Protein 2QZG (pdb70)

Solvent-accessible surface area: 18001 Å² total

InterPro domains:
  IPR005354 Uncharacterised protein family UPF0147 [MF_00342] (9-90)
  IPR005354 Uncharacterised protein family UPF0147 [NF003319] (5-90)
  IPR005354 Uncharacterised protein family UPF0147 [PF03685] (11-89)
  IPR023130 Ta0600-like superfamily [G3DSA:1.20.1440.50] (8-91)

Sequence (344 aa):
AKKLSPADKLKNISSLEEIVEDTTVPRNIRAAADNAKNALHNEEQELIVRSATAIQYLDDISEDPNPIHHTRTQIWGIVSELETIKNFSAKKLSPADKLKNNISSLEEIVEDTTVPRNIRAAADNAKNALHNEEQELIVRSATAIQYLDDISEDPNPIHTRTQIWGIVSELETIKNFSAKKLSPADKLKNISSLEEIVEDTTVPRNIRAAADNAKNALHNEEQELIVRSATAIQYLDDISEDPNPIHTRTQIWGIVSELETIKKLSPADKLKNISSLEEIVEDTTVPRNIRAAADNAKNALHNEEQELIVRSATAIQYLDDISEDPNPIHTRTQIWGIVSELETIK

Radius of gyration: 20.81 Å; Cα contacts (8 Å, |Δi|>4): 393; chains: 4; bounding box: 49×51×59 Å

Organism: Methanococcus maripaludis (strain DSM 14266 / JCM 13030 / NBRC 101832 / S2 / LL) (NCBI:txid267377)

Foldseek 3Di:
DDDQDPVNLLVVLLVLVVLLPPVVDDPVVNVLSVVLSVLCVPPVDDRLRSLVRSLVSLVVCLPPPDDPVVNVVSVVSNVSSVPDDD/DDPDDQDLVNLLVVLLCLVVLLPPPVFDNQLSVLSVVLNVLCPDPVDDNLVSLVVSLVSLVVCLPPPGDPVVNVSSVVSNVSSVPNDD/DDDDDDDLVVLLVVLLCLVCLLPDPVDPNLQSVLSVQLNVLCVPPVDDLLRSLVSSLVSNVVCLPPPGDPVVNVVSVVSNVSSVPND/DCDPVNLLVVLLVLVVLLPDPVDDPLLSVLSVQLSVLLPPPVDDLLVSLVRSLVSLVVCCPDPGDDVVNVVSVVSNVSSVVRD

Nearest PDB structures (foldseek):
  2qzg-assembly1_A  TM=1.012E+00  e=7.453E-11  Methanococcus maripaludis S2
  2qsb-assembly1_A  TM=9.195E-01  e=1.646E-03  Thermoplasma acidophilum DSM 1728
  5ckw-assembly1_A  TM=6.476E-01  e=6.742E+00  Legionella pneumophila str. Lens
  2qzg-assembly1_A  TM=9.807E-01  e=7.639E-09  Methanococcus maripaludis S2
  2qsb-assembly1_A  TM=9.309E-01  e=1.438E-03  Thermoplasma acidophilum DSM 1728

CATH classification: 1.20.1440.50

Secondary structure (DSSP, 8-state):
-PPPPHHHHHHHHH--HHHHT-TTS-HHHHHHHHHHHHHTT-TTS-HHHHHHHHHHHHHHHTT----HHHHHHHHHHHHHHHT---/---PPPPHHHHHHHHH--HHHHT-TTS-HHHHHHHHHHHHHTT-TTS-HHHHHHHHHHHHHHHHT----HHHHHHHHHHHHHHTT---/-PPP---HHHHHHHHH--HHHHT-TTS-HHHHHHHHHHHHHTT-TTS-HHHHHHHHHHHHHHHTT----HHHHHHHHHHHHHHHT--/---HHHHHHHHH--HHHHT-TTS-HHHHHHHHHHHHHTT-TTS-HHHHHHHHHHHHHHHTT----HHHHHHHHHHHHHHTT--

Structure (mmCIF, N/CA/C/O backbone):
data_2QZG
#
_entry.id   2QZG
#
_cell.length_a   45.753
_cell.length_b   83.617
_cell.length_c   54.583
_cell.angle_alpha   90.00
_cell.angle_beta   111.48
_cell.angle_gamma   90.00
#
_symmetry.space_group_name_H-M   'P 1 21 1'
#
loop_
_entity.id
_entity.type
_entity.pdbx_description
1 polymer 'Conserved uncharacterized archaeal protein'
2 water water
#
loop_
_atom_site.group_PDB
_atom_site.id
_atom_site.type_symbol
_atom_site.label_atom_id
_atom_site.label_alt_id
_atom_site.label_comp_id
_atom_site.label_asym_id
_atom_site.label_entity_id
_atom_site.label_seq_id
_atom_site.pdbx_PDB_ins_code
_atom_site.Cartn_x
_atom_site.Cartn_y
_atom_site.Cartn_z
_atom_site.occupancy
_atom_site.B_iso_or_equiv
_atom_site.auth_seq_id
_atom_site.auth_comp_id
_atom_site.auth_asym_id
_atom_site.auth_atom_id
_atom_site.pdbx_PDB_model_num
ATOM 1 N N . ALA A 1 7 ? 6.172 16.628 -14.590 1.00 62.68 4 ALA A N 1
ATOM 2 C CA . ALA A 1 7 ? 7.534 17.188 -14.899 1.00 62.53 4 ALA A CA 1
ATOM 3 C C . ALA A 1 7 ? 7.628 18.712 -14.668 1.00 62.12 4 ALA A C 1
ATOM 4 O O . ALA A 1 7 ? 8.367 19.425 -15.368 1.00 62.19 4 ALA A O 1
ATOM 6 N N . LYS A 1 8 ? 6.889 19.201 -13.677 1.00 61.33 5 LYS A N 1
ATOM 7 C CA . LYS A 1 8 ? 6.794 20.644 -13.422 1.00 60.59 5 LYS A CA 1
ATOM 8 C C . LYS A 1 8 ? 8.140 21.287 -13.049 1.00 59.68 5 LYS A C 1
ATOM 9 O O . LYS A 1 8 ? 8.931 20.710 -12.305 1.00 60.34 5 LYS A O 1
ATOM 11 N N . LYS A 1 9 ? 8.415 22.467 -13.588 1.00 57.83 6 LYS A N 1
ATOM 12 C CA . LYS A 1 9 ? 9.523 23.260 -13.088 1.00 55.81 6 LYS A CA 1
ATOM 13 C C . LYS A 1 9 ? 8.902 24.247 -12.107 1.00 54.18 6 LYS A C 1
ATOM 14 O O . LYS A 1 9 ? 7.681 24.442 -12.130 1.00 54.38 6 LYS A O 1
ATOM 16 N N . LEU A 1 10 ? 9.699 24.838 -11.215 1.00 51.38 7 LEU 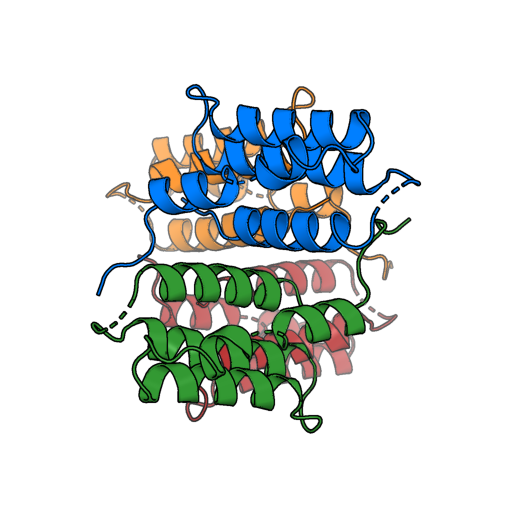A N 1
ATOM 17 C CA . LEU A 1 10 ? 9.142 25.852 -10.309 1.00 48.64 7 LEU A CA 1
ATOM 18 C C . LEU A 1 10 ? 8.843 27.137 -11.086 1.00 45.80 7 LEU A C 1
ATOM 19 O O . LEU A 1 10 ? 9.716 27.652 -11.762 1.00 45.62 7 LEU A O 1
ATOM 24 N N . SER A 1 11 ? 7.611 27.625 -10.998 1.00 43.39 8 SER A N 1
ATOM 25 C CA . SER A 1 11 ? 7.190 28.860 -11.705 1.00 41.24 8 SER A CA 1
ATOM 26 C C . SER A 1 11 ? 7.731 30.113 -11.015 1.00 40.10 8 SER A C 1
ATOM 27 O O . SER A 1 11 ? 8.001 30.076 -9.806 1.00 39.08 8 SER A O 1
ATOM 30 N N . PRO A 1 12 ? 7.853 31.235 -11.762 1.00 38.79 9 PRO A N 1
ATOM 31 C CA . PRO A 1 12 ? 8.285 32.483 -11.133 1.00 38.07 9 PRO A CA 1
ATOM 32 C C . PRO A 1 12 ? 7.441 32.847 -9.898 1.00 37.32 9 PRO A C 1
ATOM 33 O O . PRO A 1 12 ? 8.012 33.229 -8.862 1.00 36.80 9 PRO A O 1
ATOM 37 N N . ALA A 1 13 ? 6.122 32.659 -9.990 1.00 35.93 10 ALA A N 1
ATOM 38 C CA . ALA A 1 13 ? 5.212 32.908 -8.871 1.00 35.18 10 ALA A CA 1
ATOM 39 C C . ALA A 1 13 ? 5.518 32.050 -7.639 1.00 34.53 10 ALA A C 1
ATOM 40 O O . ALA A 1 13 ? 5.447 32.537 -6.509 1.00 34.75 10 ALA A O 1
ATOM 42 N N . ASP A 1 14 ? 5.798 30.765 -7.862 1.00 33.65 11 ASP A N 1
ATOM 43 C CA . ASP A 1 14 ? 6.137 29.861 -6.782 1.00 33.42 11 ASP A CA 1
ATOM 44 C C . ASP A 1 14 ? 7.461 30.238 -6.142 1.00 32.61 11 ASP A C 1
ATOM 45 O O . ASP A 1 14 ? 7.582 30.191 -4.934 1.00 31.05 11 ASP A O 1
ATOM 50 N N . LYS A 1 15 ? 8.434 30.631 -6.955 1.00 32.74 12 LYS A N 1
ATOM 51 C CA . LYS A 1 15 ? 9.761 31.059 -6.442 1.00 34.43 12 LYS A CA 1
ATOM 52 C C . LYS A 1 15 ? 9.623 32.276 -5.550 1.00 34.52 12 LYS A C 1
ATOM 53 O O . LYS A 1 15 ? 10.155 32.313 -4.459 1.00 34.39 12 LYS A O 1
ATOM 59 N N . LEU A 1 16 ? 8.848 33.256 -6.001 1.00 35.43 13 LEU A N 1
ATOM 60 C CA . LEU A 1 16 ? 8.610 34.475 -5.243 1.00 37.24 13 LEU A CA 1
ATOM 61 C C . LEU A 1 16 ? 7.863 34.202 -3.926 1.00 36.97 13 LEU A C 1
ATOM 62 O O . LEU A 1 16 ? 8.146 34.812 -2.894 1.00 36.87 13 LEU A O 1
ATOM 67 N N . LYS A 1 17 ? 6.909 33.284 -3.974 1.00 36.36 14 LYS A N 1
ATOM 68 C CA . LYS A 1 17 ? 6.146 32.871 -2.785 1.00 36.77 14 LYS A CA 1
ATOM 69 C C . LYS A 1 17 ? 7.048 32.163 -1.759 1.00 36.20 14 LYS A C 1
ATOM 70 O O . LYS A 1 17 ? 6.949 32.400 -0.559 1.00 36.06 14 LYS A O 1
ATOM 76 N N . ASN A 1 18 ? 7.952 31.328 -2.255 1.00 36.20 15 ASN A N 1
ATOM 77 C CA . ASN A 1 18 ? 8.882 30.613 -1.406 1.00 36.37 15 ASN A CA 1
ATOM 78 C C . ASN A 1 18 ? 9.885 31.570 -0.757 1.00 36.31 15 ASN A C 1
ATOM 79 O O . ASN A 1 18 ? 10.107 31.530 0.459 1.00 35.37 15 ASN A O 1
ATOM 84 N N . ILE A 1 19 ? 10.466 32.462 -1.557 1.00 36.31 16 ILE A N 1
ATOM 85 C CA . ILE A 1 19 ? 11.371 33.481 -1.017 1.00 36.12 16 ILE A CA 1
ATOM 86 C C . ILE A 1 19 ? 10.679 34.418 0.011 1.00 36.53 16 ILE A C 1
ATOM 87 O O . ILE A 1 19 ? 11.254 34.727 1.061 1.00 35.98 16 ILE A O 1
ATOM 92 N N . SER A 1 20 ? 9.476 34.884 -0.305 1.00 36.17 17 SER A N 1
ATOM 93 C CA . SER A 1 20 ? 8.698 35.712 0.622 1.00 38.87 17 SER A CA 1
ATOM 94 C C . SER A 1 20 ? 8.427 35.031 1.976 1.00 39.32 17 SER A C 1
ATOM 95 O O . SER A 1 20 ? 8.513 35.679 3.004 1.00 39.90 17 SER A O 1
ATOM 98 N N . SER A 1 21 ? 8.091 33.745 1.955 1.00 40.15 18 SER A N 1
ATOM 99 C CA . SER A 1 21 ? 7.926 32.966 3.169 1.00 41.72 18 SER A CA 1
ATOM 100 C C . SER A 1 21 ? 9.234 32.845 3.947 1.00 42.64 18 SER A C 1
ATOM 101 O O . SER A 1 21 ? 9.221 32.870 5.167 1.00 41.19 18 SER A O 1
ATOM 112 N N . LEU A 1 23 ? 11.576 35.041 3.924 1.00 42.82 20 LEU A N 1
ATOM 113 C CA . LEU A 1 23 ? 11.715 36.404 4.462 1.00 41.96 20 LEU A CA 1
ATOM 114 C C . LEU A 1 23 ? 10.813 36.667 5.676 1.00 42.10 20 LEU A C 1
ATOM 115 O O . LEU A 1 23 ? 11.258 37.252 6.644 1.00 40.95 20 LEU A O 1
ATOM 120 N N . GLU A 1 24 ? 9.548 36.244 5.600 1.00 42.11 21 GLU A N 1
ATOM 121 C CA . GLU A 1 24 ? 8.619 36.422 6.700 1.00 44.00 21 GLU A CA 1
ATOM 122 C C . GLU A 1 24 ? 9.081 35.625 7.933 1.00 43.76 21 GLU A C 1
ATOM 123 O O . GLU A 1 24 ? 8.849 36.050 9.062 1.00 43.57 21 GLU A O 1
ATOM 129 N N . GLU A 1 25 ? 9.758 34.497 7.706 1.00 43.62 22 GLU A N 1
ATOM 130 C CA . GLU A 1 25 ? 10.338 33.687 8.791 1.00 44.48 22 GLU A CA 1
ATOM 131 C C . GLU A 1 25 ? 11.349 34.489 9.629 1.00 43.79 22 GLU A C 1
ATOM 132 O O . GLU A 1 25 ? 11.434 34.321 10.843 1.00 43.82 22 GLU A O 1
ATOM 138 N N . ILE A 1 26 ? 12.097 35.367 8.978 1.00 42.60 23 ILE A N 1
ATOM 139 C CA . ILE A 1 26 ? 13.014 36.289 9.664 1.00 42.12 23 ILE A CA 1
ATOM 140 C C . ILE A 1 26 ? 12.234 37.431 10.343 1.00 43.61 23 ILE A C 1
ATOM 141 O O . ILE A 1 26 ? 12.492 37.774 11.506 1.00 43.56 23 ILE A O 1
ATOM 146 N N . VAL A 1 27 ? 11.280 38.005 9.612 1.00 44.31 24 VAL A N 1
ATOM 147 C CA . VAL A 1 27 ? 10.462 39.108 10.118 1.00 45.56 24 VAL A CA 1
ATOM 148 C C . VAL A 1 27 ? 9.707 38.705 11.392 1.00 45.56 24 VAL A C 1
ATOM 149 O O . VAL A 1 27 ? 9.431 39.554 12.239 1.00 46.14 24 VAL A O 1
ATOM 153 N N . GLU A 1 28 ? 9.387 37.415 11.518 1.00 45.96 25 GLU A N 1
ATOM 154 C CA . GLU A 1 28 ? 8.581 36.896 12.620 1.00 46.67 25 GLU A CA 1
ATOM 155 C C . GLU A 1 28 ? 9.389 36.262 13.744 1.00 46.39 25 GLU A C 1
ATOM 156 O O . GLU A 1 28 ? 8.838 35.893 14.803 1.00 46.09 25 GLU A O 1
ATOM 162 N N . ASP A 1 29 ? 10.687 36.124 13.499 1.00 46.17 26 ASP A N 1
ATOM 163 C CA . ASP A 1 29 ? 11.647 35.607 14.463 1.00 45.42 26 ASP A CA 1
ATOM 164 C C . ASP A 1 29 ? 11.949 36.763 15.405 1.00 45.20 26 ASP A C 1
ATOM 165 O O . ASP A 1 29 ? 12.898 37.508 15.222 1.00 44.05 26 ASP A O 1
ATOM 170 N N . THR A 1 30 ? 11.112 36.911 16.423 1.00 44.54 27 THR A N 1
ATOM 171 C CA . THR A 1 30 ? 11.213 38.047 17.330 1.00 45.03 27 THR A CA 1
ATOM 172 C C . THR A 1 30 ? 12.551 38.118 18.108 1.00 45.04 27 THR A C 1
ATOM 173 O O . THR A 1 30 ? 12.853 39.134 18.738 1.00 45.32 27 THR A O 1
ATOM 177 N N . THR A 1 31 ? 13.339 37.042 18.046 1.00 44.90 28 THR A N 1
ATOM 178 C CA . THR A 1 31 ? 14.707 37.014 18.582 1.00 44.76 28 THR A CA 1
ATOM 179 C C . THR A 1 31 ? 15.672 37.914 17.808 1.00 44.51 28 THR A C 1
ATOM 180 O O . THR A 1 31 ? 16.735 38.284 18.301 1.00 44.83 28 THR A O 1
ATOM 184 N N . VAL A 1 32 ? 15.295 38.251 16.582 1.00 44.14 29 VAL A N 1
ATOM 185 C CA . VAL A 1 32 ? 16.157 38.988 15.660 1.00 43.42 29 VAL A CA 1
ATOM 186 C C . VAL A 1 32 ? 16.038 40.502 15.899 1.00 43.64 29 VAL A C 1
ATOM 187 O O . VAL A 1 32 ? 14.940 40.999 16.080 1.00 44.20 29 VAL A O 1
ATOM 191 N N . PRO A 1 33 ? 17.164 41.244 15.862 1.00 44.12 30 PRO A N 1
ATOM 192 C CA . PRO A 1 33 ? 17.110 42.699 16.071 1.00 44.28 30 PRO A CA 1
ATOM 193 C C . PRO A 1 33 ? 16.112 43.369 15.121 1.00 44.31 30 PRO A C 1
ATOM 194 O O . PRO A 1 33 ? 15.997 42.982 13.956 1.00 43.99 30 PRO A O 1
ATOM 198 N N . ARG A 1 34 ? 15.412 44.362 15.643 1.00 43.82 31 ARG A N 1
ATOM 199 C CA . ARG A 1 34 ? 14.425 45.144 14.927 1.00 44.33 31 ARG A CA 1
ATOM 200 C C . ARG A 1 34 ? 14.860 45.547 13.512 1.00 43.71 31 ARG A C 1
ATOM 201 O O . ARG A 1 34 ? 14.126 45.327 12.539 1.00 43.37 31 ARG A O 1
ATOM 209 N N . ASN A 1 35 ? 16.058 46.112 13.389 1.00 42.96 32 ASN A N 1
ATOM 210 C CA . ASN A 1 35 ? 16.526 46.654 12.105 1.00 42.25 32 ASN A CA 1
ATOM 211 C C . ASN A 1 35 ? 16.725 45.585 11.016 1.00 42.00 32 ASN A C 1
ATOM 212 O O . ASN A 1 35 ? 16.497 45.825 9.821 1.00 42.09 32 ASN A O 1
ATOM 217 N N . ILE A 1 36 ? 17.143 44.397 11.432 1.00 41.86 33 ILE A N 1
ATOM 218 C CA . ILE A 1 36 ? 17.315 43.277 10.515 1.00 41.68 33 ILE A CA 1
ATOM 219 C C . ILE A 1 36 ? 15.946 42.757 10.056 1.00 41.79 33 ILE A C 1
ATOM 220 O O . ILE A 1 36 ? 15.762 42.465 8.872 1.00 41.68 33 ILE A O 1
ATOM 225 N N . ARG A 1 37 ? 15.003 42.656 10.997 1.00 41.55 34 ARG A N 1
ATOM 226 C CA . ARG A 1 37 ? 13.605 42.312 10.701 1.00 41.64 34 ARG A CA 1
ATOM 227 C C . ARG A 1 37 ? 12.972 43.321 9.718 1.00 40.85 34 ARG A C 1
ATOM 228 O O . ARG A 1 37 ? 12.312 42.927 8.754 1.00 39.38 34 ARG A O 1
ATOM 236 N N . ALA A 1 38 ? 13.221 44.613 9.956 1.00 40.19 35 ALA A N 1
ATOM 237 C CA . ALA A 1 38 ? 12.854 45.692 9.047 1.00 40.06 35 ALA A CA 1
ATOM 238 C C . ALA A 1 38 ? 13.446 45.521 7.625 1.00 40.81 35 ALA A C 1
ATOM 239 O O . ALA A 1 38 ? 12.743 45.723 6.639 1.00 41.01 35 ALA A O 1
ATOM 241 N N . ALA A 1 39 ? 14.719 45.144 7.540 1.00 40.38 36 ALA A N 1
ATOM 242 C CA . ALA A 1 39 ? 15.395 44.917 6.262 1.00 42.17 36 ALA A CA 1
ATOM 243 C C . ALA A 1 39 ? 14.778 43.763 5.485 1.00 41.99 36 ALA A C 1
ATOM 244 O O . ALA A 1 39 ? 14.600 43.848 4.262 1.00 42.16 36 ALA A O 1
ATOM 246 N N . ALA A 1 40 ? 14.441 42.693 6.199 1.00 42.56 37 ALA A N 1
ATOM 247 C CA . ALA A 1 40 ? 13.792 41.546 5.573 1.00 43.22 37 ALA A CA 1
ATOM 248 C C . ALA A 1 40 ? 12.370 41.906 5.084 1.00 42.97 37 ALA A C 1
ATOM 249 O O . ALA A 1 40 ? 11.947 41.444 4.031 1.00 43.34 37 ALA A O 1
ATOM 251 N N . ASP A 1 41 ? 11.664 42.753 5.822 1.00 42.19 38 ASP A N 1
ATOM 252 C CA . ASP A 1 41 ? 10.330 43.156 5.387 1.00 42.49 38 ASP A CA 1
ATOM 253 C C . ASP A 1 41 ? 10.397 44.095 4.183 1.00 41.27 38 ASP A C 1
ATOM 254 O O . ASP A 1 41 ? 9.523 44.064 3.331 1.00 40.66 38 ASP A O 1
ATOM 259 N N . ASN A 1 42 ? 11.432 44.920 4.116 1.00 40.68 39 ASN A N 1
ATOM 260 C CA . ASN A 1 42 ? 11.625 45.780 2.964 1.00 41.15 39 ASN A CA 1
ATOM 261 C C . ASN A 1 42 ? 11.919 44.945 1.722 1.00 41.01 39 ASN A C 1
ATOM 262 O O . ASN A 1 42 ? 11.393 45.212 0.641 1.00 41.00 39 ASN A O 1
ATOM 267 N N . ALA A 1 43 ? 12.787 43.951 1.889 1.00 40.82 40 ALA A N 1
ATOM 268 C CA . ALA A 1 43 ? 13.122 43.014 0.819 1.00 41.00 40 ALA A CA 1
ATOM 269 C C . ALA A 1 43 ? 11.851 42.299 0.365 1.00 41.73 40 ALA A C 1
ATOM 270 O O . ALA A 1 43 ? 11.596 42.185 -0.827 1.00 43.03 40 ALA A O 1
ATOM 272 N N . LYS A 1 44 ? 11.067 41.819 1.321 1.00 41.50 41 LYS A N 1
ATOM 273 C CA . LYS A 1 44 ? 9.781 41.173 1.054 1.00 42.53 41 LYS A CA 1
ATOM 274 C C . LYS A 1 44 ? 8.826 42.062 0.259 1.00 41.76 41 LYS A C 1
ATOM 275 O O . LYS A 1 44 ? 8.290 41.630 -0.769 1.00 42.33 41 LYS A O 1
ATOM 281 N N . ASN A 1 45 ? 8.637 43.299 0.716 1.00 41.33 42 ASN A N 1
ATOM 282 C CA . ASN A 1 45 ? 7.817 44.278 0.002 1.00 40.83 42 ASN A CA 1
ATOM 283 C C . ASN A 1 45 ? 8.368 44.645 -1.394 1.00 40.50 42 ASN A C 1
ATOM 284 O O . ASN A 1 45 ? 7.587 44.911 -2.324 1.00 40.25 42 ASN A O 1
ATOM 289 N N . ALA A 1 46 ? 9.693 44.648 -1.545 1.00 39.82 43 ALA A N 1
ATOM 290 C CA . ALA A 1 46 ? 10.301 44.871 -2.850 1.00 39.98 43 ALA A CA 1
ATOM 291 C C . ALA A 1 46 ? 9.857 43.828 -3.869 1.00 40.25 43 ALA A C 1
ATOM 292 O O . ALA A 1 46 ? 9.600 44.179 -5.024 1.00 40.66 43 ALA A O 1
ATOM 294 N N . LEU A 1 47 ? 9.753 42.567 -3.437 1.00 40.53 44 LEU A N 1
ATOM 295 C CA . LEU A 1 47 ? 9.344 41.439 -4.290 1.00 41.59 44 LEU A CA 1
ATOM 296 C C . LEU A 1 47 ? 7.882 41.498 -4.723 1.00 42.31 44 LEU A C 1
ATOM 297 O O . LEU A 1 47 ? 7.476 40.761 -5.610 1.00 42.66 44 LEU A O 1
ATOM 302 N N . HIS A 1 48 ? 7.109 42.373 -4.084 1.00 42.57 45 HIS A N 1
ATOM 303 C CA . HIS A 1 48 ? 5.711 42.595 -4.431 1.00 42.98 45 HIS A CA 1
ATOM 304 C C . HIS A 1 48 ? 5.468 43.987 -5.017 1.00 42.52 45 HIS A C 1
ATOM 305 O O . HIS A 1 48 ? 4.335 44.447 -5.059 1.00 42.94 45 HIS A O 1
ATOM 312 N N . ASN A 1 49 ? 6.530 44.642 -5.495 1.00 41.70 46 ASN A N 1
ATOM 313 C CA . ASN A 1 49 ? 6.363 45.855 -6.268 1.00 41.65 46 ASN A CA 1
ATOM 314 C C . ASN A 1 49 ? 5.850 45.543 -7.671 1.00 41.81 46 ASN A C 1
ATOM 315 O O . ASN A 1 49 ? 6.605 45.148 -8.552 1.00 41.56 46 ASN A O 1
ATOM 320 N N . GLU A 1 50 ? 4.553 45.764 -7.862 1.00 42.11 47 GLU A N 1
ATOM 321 C CA . GLU A 1 50 ? 3.854 45.415 -9.080 1.00 42.12 47 GLU A CA 1
ATOM 322 C C . GLU A 1 50 ? 4.209 46.310 -10.260 1.00 41.74 47 GLU A C 1
ATOM 323 O O . GLU A 1 50 ? 3.900 45.976 -11.409 1.00 40.93 47 GLU A O 1
ATOM 329 N N . GLU A 1 51 ? 4.887 47.428 -9.983 1.00 41.54 48 GLU A N 1
ATOM 330 C CA . GLU A 1 51 ? 5.332 48.347 -11.044 1.00 41.63 48 GLU A CA 1
ATOM 331 C C . GLU A 1 51 ? 6.663 47.913 -11.679 1.00 41.18 48 GLU A C 1
ATOM 332 O O . GLU A 1 51 ? 7.162 48.568 -12.596 1.00 40.75 48 GLU A O 1
ATOM 338 N N . GLN A 1 52 ? 7.224 46.813 -11.178 1.00 40.21 49 GLN A N 1
ATOM 339 C CA . GLN A 1 52 ? 8.486 46.273 -11.681 1.00 40.07 49 GLN A CA 1
ATOM 340 C C . GLN A 1 52 ? 8.343 44.800 -12.072 1.00 39.26 49 GLN A C 1
ATOM 341 O O . GLN A 1 52 ? 7.563 44.038 -11.479 1.00 38.21 49 GLN A O 1
ATOM 347 N N . GLU A 1 53 ? 9.121 44.405 -13.066 1.00 39.07 50 GLU A N 1
ATOM 348 C CA . GLU A 1 53 ? 9.194 43.020 -13.477 1.00 39.23 50 GLU A CA 1
ATOM 349 C C . GLU A 1 53 ? 10.073 42.264 -12.491 1.00 38.99 50 GLU A C 1
ATOM 350 O O . GLU A 1 53 ? 10.821 42.886 -11.712 1.00 38.70 50 GLU A O 1
ATOM 356 N N . LEU A 1 54 ? 9.968 40.940 -12.489 1.00 38.35 51 LEU A N 1
ATOM 357 C CA . LEU A 1 54 ? 10.597 40.130 -11.448 1.00 38.59 51 LEU A CA 1
ATOM 358 C C . LEU A 1 54 ? 12.085 40.349 -11.250 1.00 37.84 51 LEU A C 1
ATOM 359 O O . LEU A 1 54 ? 12.543 40.366 -10.104 1.00 37.86 51 LEU A O 1
ATOM 364 N N . ILE A 1 55 ? 12.857 40.493 -12.328 1.00 36.66 52 ILE A N 1
ATOM 365 C CA . ILE A 1 55 ? 14.310 40.583 -12.125 1.00 36.47 52 ILE A CA 1
ATOM 366 C C . ILE A 1 55 ? 14.730 41.915 -11.492 1.00 34.92 52 ILE A C 1
ATOM 367 O O . ILE A 1 55 ? 15.744 41.960 -10.805 1.00 34.91 52 ILE A O 1
ATOM 372 N N . VAL A 1 56 ? 13.930 42.965 -11.705 1.00 33.65 53 VAL A N 1
ATOM 373 C CA . VAL A 1 56 ? 14.174 44.287 -11.113 1.00 33.04 53 VAL A CA 1
ATOM 374 C C . VAL A 1 56 ? 13.738 44.244 -9.634 1.00 32.39 53 VAL A C 1
ATOM 375 O O . VAL A 1 56 ? 14.425 44.796 -8.768 1.00 32.23 53 VAL A O 1
ATOM 379 N N . ARG A 1 57 ? 12.605 43.615 -9.338 1.00 31.50 54 ARG A N 1
ATOM 380 C CA . ARG A 1 57 ? 12.216 43.375 -7.931 1.00 32.45 54 ARG A CA 1
ATOM 381 C C . ARG A 1 57 ? 13.299 42.581 -7.193 1.00 32.67 54 ARG A C 1
ATOM 382 O O . ARG A 1 57 ? 13.631 42.872 -6.052 1.00 33.03 54 ARG A O 1
ATOM 390 N N . SER A 1 58 ? 13.831 41.559 -7.846 1.00 33.73 55 SER A N 1
ATOM 391 C CA . SER A 1 58 ? 1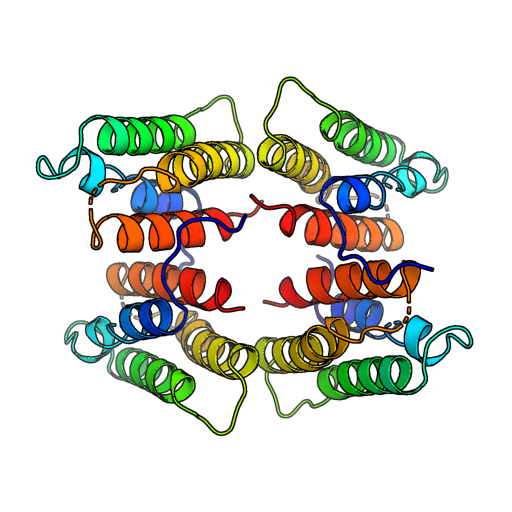4.781 40.663 -7.202 1.00 34.66 55 SER A CA 1
ATOM 392 C C . SER A 1 58 ? 16.052 41.415 -6.857 1.00 34.56 55 SER A C 1
ATOM 393 O O . SER A 1 58 ? 16.587 41.223 -5.781 1.00 34.90 55 SER A O 1
ATOM 396 N N . ALA A 1 59 ? 16.541 42.228 -7.793 1.00 34.42 56 ALA A N 1
ATOM 397 C CA . ALA A 1 59 ? 17.763 43.008 -7.605 1.00 35.33 56 ALA A CA 1
ATOM 398 C C . ALA A 1 59 ? 17.572 43.981 -6.447 1.00 35.64 56 ALA A C 1
ATOM 399 O O . ALA A 1 59 ? 18.483 44.173 -5.628 1.00 36.01 56 ALA A O 1
ATOM 401 N N . THR A 1 60 ? 16.380 44.583 -6.382 1.00 34.33 57 THR A N 1
ATOM 402 C CA . THR A 1 60 ? 16.054 45.551 -5.329 1.00 34.85 57 THR A CA 1
ATOM 403 C C . THR A 1 60 ? 16.103 44.860 -3.965 1.00 34.53 57 THR A C 1
ATOM 404 O O . THR A 1 60 ? 16.699 45.377 -3.015 1.00 33.94 57 THR A O 1
ATOM 408 N N . ALA A 1 61 ? 15.475 43.693 -3.888 1.00 33.52 58 ALA A N 1
ATOM 409 C CA . ALA A 1 61 ? 15.456 42.906 -2.656 1.00 33.90 58 ALA A CA 1
ATOM 410 C C . ALA A 1 61 ? 16.877 42.468 -2.276 1.00 33.96 58 ALA A C 1
ATOM 411 O O . ALA A 1 61 ? 17.248 42.551 -1.131 1.00 34.10 58 ALA A O 1
ATOM 413 N N . ILE A 1 62 ? 17.671 42.025 -3.247 1.00 34.10 59 ILE A N 1
ATOM 414 C CA . ILE A 1 62 ? 19.069 41.643 -2.984 1.00 34.31 59 ILE A CA 1
ATOM 415 C C . ILE A 1 62 ? 19.832 42.799 -2.329 1.00 34.89 59 ILE A C 1
ATOM 416 O O . ILE A 1 62 ? 20.588 42.601 -1.378 1.00 35.67 59 ILE A O 1
ATOM 421 N N . GLN A 1 63 ? 19.594 44.012 -2.800 1.00 34.92 60 GLN A N 1
ATOM 422 C CA . GLN A 1 63 ? 20.347 45.148 -2.312 1.00 35.42 60 GLN A CA 1
ATOM 423 C C . GLN A 1 63 ? 19.987 45.449 -0.852 1.00 34.99 60 GLN A C 1
ATOM 424 O O . GLN A 1 63 ? 20.870 45.686 -0.052 1.00 34.51 60 GLN A O 1
ATOM 430 N N . TYR A 1 64 ? 18.705 45.382 -0.503 1.00 35.70 61 TYR A N 1
ATOM 431 C CA . TYR A 1 64 ? 18.254 45.589 0.888 1.00 36.42 61 TYR A CA 1
ATOM 432 C C . TYR A 1 64 ? 18.915 44.535 1.770 1.00 36.02 61 TYR A C 1
ATOM 433 O O . TYR A 1 64 ? 19.370 44.843 2.849 1.00 35.16 61 TYR A O 1
ATOM 442 N N . LEU A 1 65 ? 18.954 43.283 1.296 1.00 35.81 62 LEU A N 1
ATOM 443 C CA . LEU A 1 65 ? 19.647 42.197 2.016 1.00 34.99 62 LEU A CA 1
ATOM 444 C C . LEU A 1 65 ? 21.178 42.331 2.131 1.00 35.17 62 LEU A C 1
ATOM 445 O O . LEU A 1 65 ? 21.725 42.076 3.196 1.00 35.86 62 LEU A O 1
ATOM 450 N N . ASP A 1 66 ? 21.872 42.719 1.062 1.00 35.05 63 ASP A N 1
ATOM 451 C CA . ASP A 1 66 ? 23.305 43.027 1.170 1.00 35.99 63 ASP A CA 1
ATOM 452 C C . ASP A 1 66 ? 23.653 44.164 2.173 1.00 35.64 63 ASP A C 1
ATOM 453 O O . ASP A 1 66 ? 24.660 44.079 2.883 1.00 34.67 63 ASP A O 1
ATOM 458 N N . ASP A 1 67 ? 22.814 45.205 2.203 1.00 35.30 64 ASP A N 1
ATOM 459 C CA . ASP A 1 67 ? 22.952 46.355 3.080 1.00 36.17 64 ASP A CA 1
ATOM 460 C C . ASP A 1 67 ? 22.941 45.962 4.536 1.00 36.15 64 ASP A C 1
ATOM 461 O O . ASP A 1 67 ? 23.696 46.491 5.326 1.00 35.90 64 ASP A O 1
ATOM 466 N N . ILE A 1 68 ? 22.050 45.052 4.895 1.00 36.82 65 ILE A N 1
ATOM 467 C CA . ILE A 1 68 ? 21.922 44.659 6.286 1.00 38.20 65 ILE A CA 1
ATOM 468 C C . ILE A 1 68 ? 22.979 43.618 6.678 1.00 38.42 65 ILE A C 1
ATOM 469 O O . ILE A 1 68 ? 23.250 43.402 7.847 1.00 38.41 65 ILE A O 1
ATOM 474 N N . SER A 1 69 ? 23.578 42.969 5.686 1.00 39.99 66 SER A N 1
ATOM 475 C CA . SER A 1 69 ? 24.539 41.891 5.939 1.00 40.31 66 SER A CA 1
ATOM 476 C C . SER A 1 69 ? 25.774 42.494 6.577 1.00 41.31 66 SER A C 1
ATOM 477 O O . SER A 1 69 ? 26.628 41.808 7.169 1.00 40.56 66 SER A O 1
ATOM 480 N N . GLU A 1 70 ? 25.817 43.820 6.494 1.00 42.27 67 GLU A N 1
ATOM 481 C CA . GLU A 1 70 ? 26.893 44.617 7.046 1.00 43.09 67 GLU A CA 1
ATOM 482 C C . GLU A 1 70 ? 26.718 44.920 8.541 1.00 43.53 67 GLU A C 1
ATOM 483 O O . GLU A 1 70 ? 27.659 45.381 9.191 1.00 43.55 67 GLU A O 1
ATOM 489 N N . ASP A 1 71 ? 25.520 44.640 9.067 1.00 43.84 68 ASP A N 1
ATOM 490 C CA . ASP A 1 71 ? 25.173 44.809 10.495 1.00 44.04 68 ASP A CA 1
ATOM 491 C C . ASP A 1 71 ? 25.964 43.894 11.458 1.00 43.95 68 ASP A C 1
ATOM 492 O O . ASP A 1 71 ? 26.020 42.672 11.244 1.00 44.12 68 ASP A O 1
ATOM 497 N N . PRO A 1 72 ? 26.562 44.484 12.523 1.00 43.92 69 PRO A N 1
ATOM 498 C CA . PRO A 1 72 ? 27.348 43.808 13.582 1.00 43.91 69 PRO A CA 1
ATOM 499 C C . PRO A 1 72 ? 26.635 42.800 14.513 1.00 43.90 69 PRO A C 1
ATOM 500 O O . PRO A 1 72 ? 27.310 41.948 15.103 1.00 43.63 69 PRO A O 1
ATOM 504 N N . ASN A 1 73 ? 25.314 42.892 14.666 1.00 43.68 70 ASN A N 1
ATOM 505 C CA . ASN A 1 73 ? 24.584 41.990 15.572 1.00 43.70 70 ASN A CA 1
ATOM 506 C C . ASN A 1 73 ? 23.699 40.931 14.898 1.00 44.32 70 ASN A C 1
ATOM 507 O O . ASN A 1 73 ? 22.706 40.466 15.474 1.00 44.05 70 ASN A O 1
ATOM 520 N N . PRO A 1 75 ? 22.495 37.397 13.989 1.00 41.76 72 PRO A N 1
ATOM 521 C CA . PRO A 1 75 ? 22.611 36.029 14.483 1.00 40.19 72 PRO A CA 1
ATOM 522 C C . PRO A 1 75 ? 23.107 35.112 13.377 1.00 39.12 72 PRO A C 1
ATOM 523 O O . PRO A 1 75 ? 22.775 35.319 12.213 1.00 38.78 72 PRO A O 1
ATOM 527 N N . ILE A 1 76 ? 23.889 34.107 13.751 1.00 37.87 73 ILE A N 1
ATOM 528 C CA . ILE A 1 76 ? 24.438 33.122 12.828 1.00 37.04 73 ILE A CA 1
ATOM 529 C C . ILE A 1 76 ? 23.349 32.454 11.970 1.00 36.31 73 ILE A C 1
ATOM 530 O O . ILE A 1 76 ? 23.534 32.259 10.756 1.00 36.14 73 ILE A O 1
ATOM 535 N N A HIS A 1 77 ? 22.216 32.127 12.597 0.50 35.38 74 HIS A N 1
ATOM 536 N N B HIS A 1 77 ? 22.226 32.115 12.606 0.50 35.75 74 HIS A N 1
ATOM 537 C CA A HIS A 1 77 ? 21.109 31.466 11.899 0.50 34.49 74 HIS A CA 1
ATOM 538 C CA B HIS A 1 77 ? 21.095 31.476 11.933 0.50 35.19 74 HIS A CA 1
ATOM 539 C C A HIS A 1 77 ? 20.464 32.358 10.829 0.50 34.22 74 HIS A C 1
ATOM 540 C C B HIS A 1 77 ? 20.529 32.368 10.819 0.50 34.61 74 HIS A C 1
ATOM 541 O O A HIS A 1 77 ? 20.097 31.877 9.759 0.50 34.29 74 HIS A O 1
ATOM 542 O O B HIS A 1 77 ? 20.289 31.898 9.707 0.50 34.61 74 HIS A O 1
ATOM 555 N N . THR A 1 78 ? 20.350 33.650 11.130 1.00 33.91 75 THR A N 1
ATOM 556 C CA . THR A 1 78 ? 19.820 34.646 10.210 1.00 33.48 75 THR A CA 1
ATOM 557 C C . THR A 1 78 ? 20.766 34.857 9.021 1.00 33.60 75 THR A C 1
ATOM 558 O O . THR A 1 78 ? 20.318 34.966 7.898 1.00 32.09 75 THR A O 1
ATOM 562 N N . ARG A 1 79 ? 22.069 34.922 9.279 1.00 33.92 76 ARG A N 1
ATOM 563 C CA . ARG A 1 79 ? 23.038 35.060 8.195 1.00 34.60 76 ARG A CA 1
ATOM 564 C C . ARG A 1 79 ? 22.957 33.905 7.186 1.00 34.71 76 ARG A C 1
ATOM 565 O O . ARG A 1 79 ? 23.031 34.129 5.984 1.00 36.54 76 ARG A O 1
ATOM 573 N N . THR A 1 80 ? 22.796 32.685 7.671 1.00 34.49 77 THR A N 1
ATOM 574 C CA . THR A 1 80 ? 22.676 31.513 6.822 1.00 35.26 77 THR A CA 1
ATOM 575 C C . THR A 1 80 ? 21.380 31.599 6.012 1.00 35.22 77 THR A C 1
ATOM 576 O O . THR A 1 80 ? 21.377 31.318 4.802 1.00 35.63 77 THR A O 1
ATOM 580 N N . GLN A 1 81 ? 20.299 31.976 6.689 1.00 33.85 78 GLN A N 1
ATOM 581 C CA . GLN A 1 81 ? 19.022 32.266 6.052 1.00 34.62 78 GLN A CA 1
ATOM 582 C C . GLN A 1 81 ? 19.111 33.305 4.938 1.00 34.27 78 GLN A C 1
ATOM 583 O O . GLN A 1 81 ? 18.613 33.054 3.853 1.00 33.02 78 GLN A O 1
ATOM 589 N N . ILE A 1 82 ? 19.679 34.484 5.223 1.00 33.62 79 ILE A N 1
ATOM 590 C CA . ILE A 1 82 ? 19.846 35.517 4.178 1.00 33.81 79 ILE A CA 1
ATOM 591 C C . ILE A 1 82 ? 20.674 34.989 2.991 1.00 34.22 79 ILE A C 1
ATOM 592 O O . ILE A 1 82 ? 20.310 35.217 1.835 1.00 34.82 79 ILE A O 1
ATOM 597 N N . TRP A 1 83 ? 21.757 34.258 3.262 1.00 34.37 80 TRP A N 1
ATOM 598 C CA . TRP A 1 83 ? 22.558 33.692 2.183 1.00 34.83 80 TRP A CA 1
ATOM 599 C C . TRP A 1 83 ? 21.741 32.812 1.224 1.00 35.78 80 TRP A C 1
ATOM 600 O O . TRP A 1 83 ? 21.931 32.885 -0.005 1.00 35.97 80 TRP A O 1
ATOM 611 N N . GLY A 1 84 ? 20.859 31.980 1.794 1.00 35.67 81 GLY A N 1
ATOM 612 C CA . GLY A 1 84 ? 19.966 31.113 1.025 1.00 35.94 81 GLY A CA 1
ATOM 613 C C . GLY A 1 84 ? 18.957 31.914 0.204 1.00 36.01 81 GLY A C 1
ATOM 614 O O . GLY A 1 84 ? 18.746 31.643 -0.972 1.00 34.89 81 GLY A O 1
ATOM 615 N N . ILE A 1 85 ? 18.367 32.924 0.831 1.00 35.55 82 ILE A N 1
ATOM 616 C CA . ILE A 1 85 ? 17.404 33.832 0.160 1.00 34.99 82 ILE A CA 1
ATOM 617 C C . ILE A 1 85 ? 18.061 34.586 -1.006 1.00 35.04 82 ILE A C 1
ATOM 618 O O . ILE A 1 85 ? 17.519 34.630 -2.109 1.00 34.51 82 ILE A O 1
ATOM 623 N N . VAL A 1 86 ? 19.235 35.167 -0.750 1.00 34.68 83 VAL A N 1
ATOM 624 C CA . VAL A 1 86 ? 19.987 35.845 -1.774 1.00 35.50 83 VAL A CA 1
ATOM 625 C C . VAL A 1 86 ? 20.397 34.910 -2.932 1.00 35.43 83 VAL A C 1
ATOM 626 O O . VAL A 1 86 ? 20.210 35.257 -4.101 1.00 37.14 83 VAL A O 1
ATOM 630 N N . SER A 1 87 ? 20.945 33.743 -2.621 1.00 34.66 84 SER A N 1
ATOM 631 C CA . SER A 1 87 ? 21.300 32.786 -3.656 1.00 34.24 84 SER A CA 1
ATOM 632 C C . SER A 1 87 ? 20.073 32.442 -4.512 1.00 34.22 84 SER A C 1
ATOM 633 O O . SER A 1 87 ? 20.191 32.325 -5.732 1.00 34.87 84 SER A O 1
ATOM 636 N N . GLU A 1 88 ? 18.905 32.273 -3.884 1.00 34.01 85 GLU A N 1
ATOM 637 C CA . GLU A 1 88 ? 17.695 31.986 -4.635 1.00 33.91 85 GLU A CA 1
ATOM 638 C C . GLU A 1 88 ? 17.278 33.157 -5.533 1.00 34.02 85 GLU A C 1
ATOM 639 O O . GLU A 1 88 ? 16.921 32.952 -6.674 1.00 34.25 85 GLU A O 1
ATOM 645 N N . LEU A 1 89 ? 17.319 34.368 -4.989 1.00 33.77 86 LEU A N 1
ATOM 646 C CA . LEU A 1 89 ? 17.068 35.589 -5.747 1.00 35.22 86 LEU A CA 1
ATOM 647 C C . LEU A 1 89 ? 17.948 35.691 -6.997 1.00 35.96 86 LEU A C 1
ATOM 648 O O . LEU A 1 89 ? 17.474 36.105 -8.055 1.00 35.88 86 LEU A O 1
ATOM 653 N N . GLU A 1 90 ? 19.216 35.306 -6.873 1.00 36.74 87 GLU A N 1
ATOM 654 C CA . GLU A 1 90 ? 20.169 35.421 -7.966 1.00 39.57 87 GLU A CA 1
ATOM 655 C C . GLU A 1 90 ? 19.889 34.417 -9.109 1.00 39.35 87 GLU A C 1
ATOM 656 O O . GLU A 1 90 ? 20.389 34.594 -10.219 1.00 39.63 87 GLU A O 1
ATOM 662 N N . THR A 1 91 ? 19.090 33.377 -8.843 1.00 39.61 88 THR A N 1
ATOM 663 C CA . THR A 1 91 ? 18.704 32.430 -9.888 1.00 40.42 88 THR A CA 1
ATOM 664 C C . THR A 1 91 ? 17.567 32.952 -10.762 1.00 41.52 88 THR A C 1
ATOM 665 O O . THR A 1 91 ? 17.298 32.406 -11.813 1.00 41.77 88 THR A O 1
ATOM 669 N N . ILE A 1 92 ? 16.896 34.010 -10.326 1.00 42.91 89 ILE A N 1
ATOM 670 C CA . ILE A 1 92 ? 15.725 34.506 -11.035 1.00 44.60 89 ILE A CA 1
ATOM 671 C C . ILE A 1 92 ? 16.114 35.249 -12.321 1.00 45.86 89 ILE A C 1
ATOM 672 O O . ILE A 1 92 ? 16.785 36.278 -12.264 1.00 44.98 89 ILE A O 1
ATOM 677 N N . LYS A 1 93 ? 15.677 34.714 -13.464 1.00 47.59 90 LYS A N 1
ATOM 678 C CA . LYS A 1 93 ? 16.003 35.267 -14.783 1.00 49.43 90 LYS A CA 1
ATOM 679 C C . LYS A 1 93 ? 14.759 35.328 -15.671 1.00 50.38 90 LYS A C 1
ATOM 680 O O . LYS A 1 93 ? 13.780 34.604 -15.423 1.00 50.97 90 LYS A O 1
ATOM 686 N N . ASN A 1 94 ? 14.832 36.152 -16.723 1.00 50.88 91 ASN A N 1
ATOM 687 C CA . ASN A 1 94 ? 13.694 36.519 -17.583 1.00 51.29 91 ASN A CA 1
ATOM 688 C C . ASN A 1 94 ? 13.078 37.876 -17.223 1.00 50.97 91 ASN A C 1
ATOM 689 O O . ASN A 1 94 ? 13.468 38.908 -17.768 1.00 50.60 91 ASN A O 1
ATOM 694 N N . PHE B 1 5 ? 51.007 49.293 -17.663 1.00 53.31 2 PHE B N 1
ATOM 695 C CA . PHE B 1 5 ? 50.660 47.896 -17.252 1.00 52.84 2 PHE B CA 1
ATOM 696 C C . PHE B 1 5 ? 49.826 47.920 -15.980 1.00 52.81 2 PHE B C 1
ATOM 697 O O . PHE B 1 5 ? 50.074 48.734 -15.077 1.00 53.07 2 PHE B O 1
ATOM 705 N N . SER B 1 6 ? 48.849 47.021 -15.897 1.00 52.49 3 SER B N 1
ATOM 706 C CA . SER B 1 6 ? 48.084 46.855 -14.664 1.00 52.36 3 SER B CA 1
ATOM 707 C C . SER B 1 6 ? 47.547 45.454 -14.525 1.00 52.06 3 SER B C 1
ATOM 708 O O . SER B 1 6 ? 46.889 44.943 -15.423 1.00 52.26 3 SER B O 1
ATOM 711 N N . ALA B 1 7 ? 47.825 44.835 -13.387 1.00 51.66 4 ALA B N 1
ATOM 712 C CA . ALA B 1 7 ? 47.238 43.541 -13.077 1.00 51.76 4 ALA B CA 1
ATOM 713 C C . ALA B 1 7 ? 46.042 43.700 -12.131 1.00 51.41 4 ALA B C 1
ATOM 714 O O . ALA B 1 7 ? 45.567 42.723 -11.564 1.00 51.41 4 ALA B O 1
ATOM 716 N N . LYS B 1 8 ? 45.564 44.933 -11.969 1.00 51.25 5 LYS B N 1
ATOM 717 C CA . LYS B 1 8 ? 44.413 45.215 -11.109 1.00 51.69 5 LYS B CA 1
ATOM 718 C C . LYS B 1 8 ? 43.145 44.494 -11.602 1.00 50.87 5 LYS B C 1
ATOM 719 O O . LYS B 1 8 ? 42.914 44.373 -12.804 1.00 50.31 5 LYS B O 1
ATOM 725 N N . LYS B 1 9 ? 42.346 43.986 -10.669 1.00 50.43 6 LYS B N 1
ATOM 726 C CA . LYS B 1 9 ? 41.114 43.285 -11.038 1.00 49.60 6 LYS B CA 1
ATOM 727 C C . LYS B 1 9 ? 40.046 44.235 -11.602 1.00 48.46 6 LYS B C 1
ATOM 728 O O . LYS B 1 9 ? 40.138 45.458 -11.429 1.00 47.57 6 LYS B O 1
ATOM 734 N N . LEU B 1 10 ? 39.074 43.665 -12.318 1.00 47.13 7 LEU B N 1
ATOM 735 C CA . LEU B 1 10 ? 38.050 44.441 -13.023 1.00 46.62 7 LEU B CA 1
ATOM 736 C C . LEU B 1 10 ? 37.030 45.062 -12.078 1.00 46.05 7 LEU B C 1
ATOM 737 O O . LEU B 1 10 ? 36.323 44.338 -11.378 1.00 45.12 7 LEU B O 1
ATOM 742 N N . SER B 1 11 ? 36.946 46.391 -12.068 1.00 45.64 8 SER B N 1
ATOM 743 C CA . SER B 1 11 ? 35.949 47.074 -11.235 1.00 46.23 8 SER B CA 1
ATOM 744 C C . SER B 1 11 ? 34.555 46.993 -11.866 1.00 45.47 8 SER B C 1
ATOM 745 O O . SER B 1 11 ? 34.433 46.670 -13.046 1.00 44.70 8 SER B O 1
ATOM 748 N N . PRO B 1 12 ? 33.494 47.239 -11.064 1.00 45.63 9 PRO B N 1
ATOM 749 C CA . PRO B 1 12 ? 32.147 47.396 -11.628 1.00 45.43 9 PRO B CA 1
ATOM 750 C C . PRO B 1 12 ? 32.080 48.440 -12.758 1.00 45.16 9 PRO B C 1
ATOM 751 O O . PRO B 1 12 ? 31.418 48.209 -13.773 1.00 45.51 9 PRO B O 1
ATOM 755 N N . ALA B 1 13 ? 32.793 49.551 -12.587 1.00 44.42 10 ALA B N 1
ATOM 756 C CA . ALA B 1 13 ? 32.908 50.598 -13.599 1.00 44.04 10 ALA B CA 1
ATOM 757 C C . ALA B 1 13 ? 33.640 50.186 -14.877 1.00 43.48 10 ALA B C 1
ATOM 758 O O . ALA B 1 13 ? 33.253 50.605 -15.975 1.00 43.85 10 ALA B O 1
ATOM 760 N N . ASP B 1 14 ? 34.708 49.396 -14.758 1.00 42.09 11 ASP B N 1
ATOM 761 C CA . ASP B 1 14 ? 35.346 48.864 -15.969 1.00 40.86 11 ASP B CA 1
ATOM 762 C C . ASP B 1 14 ? 34.350 47.925 -16.663 1.00 39.86 11 ASP B C 1
ATOM 763 O O . ASP B 1 14 ? 34.230 47.940 -17.888 1.00 38.42 11 ASP B O 1
ATOM 768 N N . LYS B 1 15 ? 33.642 47.114 -15.868 1.00 38.45 12 LYS B N 1
ATOM 769 C CA . LYS B 1 15 ? 32.694 46.136 -16.417 1.00 38.44 12 LYS B CA 1
ATOM 770 C C . LYS B 1 15 ? 31.551 46.821 -17.182 1.00 39.90 12 LYS B C 1
ATOM 771 O O . LYS B 1 15 ? 31.175 46.394 -18.286 1.00 39.43 12 LYS B O 1
ATOM 777 N N . LEU B 1 16 ? 30.989 47.874 -16.577 1.00 41.49 13 LEU B N 1
ATOM 778 C CA . LEU B 1 16 ? 29.896 48.627 -17.193 1.00 42.22 13 LEU B CA 1
ATOM 779 C C . LEU B 1 16 ? 30.377 49.339 -18.451 1.00 42.34 13 LEU B C 1
ATOM 780 O O . LEU B 1 16 ? 29.638 49.410 -19.447 1.00 41.54 13 LEU B O 1
ATOM 785 N N . LYS B 1 17 ? 31.613 49.842 -18.409 1.00 42.60 14 LYS B N 1
ATOM 786 C CA . LYS B 1 17 ? 32.250 50.436 -19.589 1.00 43.19 14 LYS B CA 1
ATOM 787 C C . LYS B 1 17 ? 32.323 49.442 -20.745 1.00 42.82 14 LYS B C 1
ATOM 788 O O . LYS B 1 17 ? 31.977 49.783 -21.861 1.00 43.44 14 LYS B O 1
ATOM 794 N N A ASN B 1 18 ? 32.780 48.216 -20.478 0.50 42.89 15 ASN B N 1
ATOM 795 N N B ASN B 1 18 ? 32.755 48.221 -20.465 0.50 42.59 15 ASN B N 1
ATOM 796 C CA A ASN B 1 18 ? 32.855 47.185 -21.526 0.50 43.01 15 ASN B CA 1
ATOM 797 C CA B ASN B 1 18 ? 32.870 47.222 -21.515 0.50 42.43 15 ASN B CA 1
ATOM 798 C C A ASN B 1 18 ? 31.471 46.897 -22.085 0.50 42.90 15 ASN B C 1
ATOM 799 C C B ASN B 1 18 ? 31.511 46.770 -22.054 0.50 42.61 15 ASN B C 1
ATOM 800 O O A ASN B 1 18 ? 31.290 46.833 -23.298 0.50 42.92 15 ASN B O 1
ATOM 801 O O B ASN B 1 18 ? 31.391 46.465 -23.236 0.50 42.64 15 ASN B O 1
ATOM 810 N N . ILE B 1 19 ? 30.493 46.750 -21.191 1.00 42.93 16 ILE B N 1
ATOM 811 C CA . ILE B 1 19 ? 29.134 46.381 -21.586 1.00 43.41 16 ILE B CA 1
ATOM 812 C C . ILE B 1 19 ? 28.517 47.457 -22.505 1.00 44.57 16 ILE B C 1
ATOM 813 O O . ILE B 1 19 ? 27.909 47.121 -23.523 1.00 44.75 16 ILE B O 1
ATOM 818 N N . SER B 1 20 ? 28.670 48.726 -22.121 1.00 45.70 17 SER B N 1
ATOM 819 C CA . SER B 1 20 ? 28.235 49.890 -22.914 1.00 47.44 17 SER B CA 1
ATOM 820 C C . SER B 1 20 ? 28.889 49.924 -24.301 1.00 48.37 17 SER B C 1
ATOM 821 O O . SER B 1 20 ? 28.242 50.243 -25.302 1.00 47.95 17 SER B O 1
ATOM 824 N N . SER B 1 21 ? 30.173 49.590 -24.349 1.00 49.37 18 SER B N 1
ATOM 825 C CA . SER B 1 21 ? 30.895 49.517 -25.616 1.00 50.69 18 SER B CA 1
ATOM 826 C C . SER B 1 21 ? 30.304 48.418 -26.516 1.00 51.27 18 SER B C 1
ATOM 827 O O . SER B 1 21 ? 30.231 48.576 -27.733 1.00 50.49 18 SER B O 1
ATOM 838 N N . LEU B 1 23 ? 27.166 47.296 -26.291 1.00 50.32 20 LEU B N 1
ATOM 839 C CA . LEU B 1 23 ? 25.836 47.816 -26.625 1.00 49.71 20 LEU B CA 1
ATOM 840 C C . LEU B 1 23 ? 25.892 48.889 -27.712 1.00 48.98 20 LEU B C 1
ATOM 841 O O . LEU B 1 23 ? 25.086 48.873 -28.629 1.00 49.10 20 LEU B O 1
ATOM 846 N N . GLU B 1 24 ? 26.857 49.798 -27.614 1.00 48.48 21 GLU B N 1
ATOM 847 C CA . GLU B 1 24 ? 27.106 50.808 -28.654 1.00 47.87 21 GLU B CA 1
ATOM 848 C C . GLU B 1 24 ? 27.409 50.177 -30.026 1.00 47.95 21 GLU B C 1
ATOM 849 O O . GLU B 1 24 ? 27.019 50.719 -31.069 1.00 47.86 21 GLU B O 1
ATOM 855 N N . GLU B 1 25 ? 28.077 49.027 -30.029 1.00 47.97 22 GLU B N 1
ATOM 856 C CA . GLU B 1 25 ? 28.325 48.295 -31.277 1.00 48.90 22 GLU B CA 1
ATOM 857 C C . GLU B 1 25 ? 27.005 47.929 -31.982 1.00 48.57 22 GLU B C 1
ATOM 858 O O . GLU B 1 25 ? 26.875 48.107 -33.191 1.00 48.01 22 GLU B O 1
ATOM 864 N N . ILE B 1 26 ? 26.029 47.463 -31.209 1.00 48.40 23 ILE B N 1
ATOM 865 C CA . ILE B 1 26 ? 24.694 47.119 -31.728 1.00 48.64 23 ILE B CA 1
ATOM 866 C C . ILE B 1 26 ? 23.974 48.372 -32.229 1.00 48.83 23 ILE B C 1
ATOM 867 O O . ILE B 1 26 ? 23.429 48.385 -33.336 1.00 49.53 23 ILE B O 1
ATOM 872 N N . VAL B 1 27 ? 23.989 49.425 -31.411 1.00 48.48 24 VAL B N 1
ATOM 873 C CA . VAL B 1 27 ? 23.385 50.719 -31.746 1.00 47.58 24 VAL B CA 1
ATOM 874 C C . VAL B 1 27 ? 23.864 51.214 -33.112 1.00 47.65 24 VAL B C 1
ATOM 875 O O . VAL B 1 27 ? 23.072 51.670 -33.934 1.00 47.52 24 VAL B O 1
ATOM 879 N N . GLU B 1 28 ? 25.164 51.108 -33.357 1.00 47.77 25 GLU B N 1
ATOM 880 C CA . GLU B 1 28 ? 25.753 51.640 -34.576 1.00 47.84 25 GLU B CA 1
ATOM 881 C C . GLU B 1 28 ? 25.691 50.652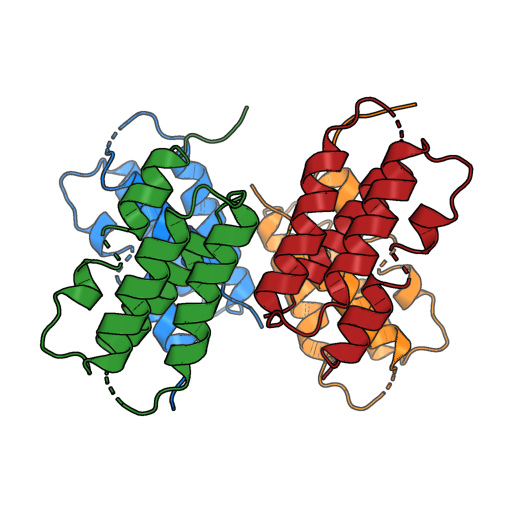 -35.741 1.00 47.42 25 GLU B C 1
ATOM 882 O O . GLU B 1 28 ? 26.153 50.961 -36.852 1.00 46.77 25 GLU B O 1
ATOM 888 N N . ASP B 1 29 ? 25.119 49.472 -35.487 1.00 46.96 26 ASP B N 1
ATOM 889 C CA . ASP B 1 29 ? 25.004 48.420 -36.497 1.00 46.53 26 ASP B CA 1
ATOM 890 C C . ASP B 1 29 ? 23.798 48.641 -37.415 1.00 47.00 26 ASP B C 1
ATOM 891 O O . ASP B 1 29 ? 22.705 48.135 -37.141 1.00 46.91 26 ASP B O 1
ATOM 896 N N . THR B 1 30 ? 24.019 49.366 -38.520 1.00 47.10 27 THR B N 1
ATOM 897 C CA . THR B 1 30 ? 22.965 49.673 -39.501 1.00 47.63 27 THR B CA 1
ATOM 898 C C . THR B 1 30 ? 22.460 48.429 -40.234 1.00 47.71 27 THR B C 1
ATOM 899 O O . THR B 1 30 ? 21.585 48.514 -41.090 1.00 47.96 27 THR B O 1
ATOM 903 N N . THR B 1 31 ? 23.022 47.281 -39.878 1.00 48.05 28 THR B N 1
ATOM 904 C CA . THR B 1 31 ? 22.612 45.975 -40.381 1.00 48.15 28 THR B CA 1
ATOM 905 C C . THR B 1 31 ? 21.477 45.398 -39.527 1.00 48.09 28 THR B C 1
ATOM 906 O O . THR B 1 31 ? 20.850 44.401 -39.905 1.00 48.29 28 THR B O 1
ATOM 910 N N . VAL B 1 32 ? 21.224 46.042 -38.386 1.00 47.67 29 VAL B N 1
ATOM 911 C CA . VAL B 1 32 ? 20.291 45.556 -37.373 1.00 47.46 29 VAL B CA 1
ATOM 912 C C . VAL B 1 32 ? 19.006 46.375 -37.404 1.00 47.64 29 VAL B C 1
ATOM 913 O O . VAL B 1 32 ? 19.073 47.603 -37.483 1.00 47.05 29 VAL B O 1
ATOM 917 N N . PRO B 1 33 ? 17.833 45.702 -37.345 1.00 48.06 30 PRO B N 1
ATOM 918 C CA . PRO B 1 33 ? 16.508 46.353 -37.268 1.00 48.78 30 PRO B CA 1
ATOM 919 C C . PRO B 1 33 ? 16.470 47.522 -36.274 1.00 49.13 30 PRO B C 1
ATOM 920 O O . PRO B 1 33 ? 16.963 47.392 -35.157 1.00 49.29 30 PRO B O 1
ATOM 924 N N . ARG B 1 34 ? 15.900 48.651 -36.682 1.00 49.79 31 ARG B N 1
ATOM 925 C CA . ARG B 1 34 ? 15.943 49.877 -35.866 1.00 50.69 31 ARG B CA 1
ATOM 926 C C . ARG B 1 34 ? 15.351 49.765 -34.451 1.00 50.95 31 ARG B C 1
ATOM 927 O O . ARG B 1 34 ? 15.804 50.464 -33.544 1.00 51.57 31 ARG B O 1
ATOM 935 N N . ASN B 1 35 ? 14.368 48.886 -34.250 1.00 51.21 32 ASN B N 1
ATOM 936 C CA . ASN B 1 35 ? 13.805 48.663 -32.898 1.00 51.19 32 ASN B CA 1
ATOM 937 C C . ASN B 1 35 ? 14.713 47.881 -31.940 1.00 51.01 32 ASN B C 1
ATOM 938 O O . ASN B 1 35 ? 14.624 48.005 -30.711 1.00 50.66 32 ASN B O 1
ATOM 943 N N . ILE B 1 36 ? 15.587 47.063 -32.505 1.00 51.11 33 ILE B N 1
ATOM 944 C CA . ILE B 1 36 ? 16.524 46.306 -31.690 1.00 50.46 33 ILE B CA 1
ATOM 945 C C . ILE B 1 36 ? 17.688 47.212 -31.326 1.00 50.52 33 ILE B C 1
ATOM 946 O O . ILE B 1 36 ? 18.192 47.167 -30.206 1.00 50.48 33 ILE B O 1
ATOM 951 N N . ARG B 1 37 ? 18.081 48.060 -32.268 1.00 50.47 34 ARG B N 1
ATOM 952 C CA . ARG B 1 37 ? 19.106 49.054 -32.016 1.00 50.49 34 ARG B CA 1
ATOM 953 C C . ARG B 1 37 ? 18.700 50.000 -30.892 1.00 50.50 34 ARG B C 1
ATOM 954 O O . ARG B 1 37 ? 19.526 50.358 -30.055 1.00 50.40 34 ARG B O 1
ATOM 962 N N . ALA B 1 38 ? 17.432 50.404 -30.880 1.00 50.38 35 ALA B N 1
ATOM 963 C CA . ALA B 1 38 ? 16.909 51.261 -29.823 1.00 50.13 35 ALA B CA 1
ATOM 964 C C . ALA B 1 38 ? 16.818 50.549 -28.472 1.00 50.31 35 ALA B C 1
ATOM 965 O O . ALA B 1 38 ? 16.971 51.182 -27.430 1.00 50.22 35 ALA B O 1
ATOM 967 N N . ALA B 1 39 ? 16.571 49.237 -28.488 1.00 50.44 36 ALA B N 1
ATOM 968 C CA . ALA B 1 39 ? 16.487 48.455 -27.253 1.00 50.45 36 ALA B CA 1
ATOM 969 C C . ALA B 1 39 ? 17.874 48.332 -26.595 1.00 50.53 36 ALA B C 1
ATOM 970 O O . ALA B 1 39 ? 17.998 48.410 -25.375 1.00 50.39 36 ALA B O 1
ATOM 972 N N . ALA B 1 40 ? 18.907 48.154 -27.419 1.00 50.22 37 ALA B N 1
ATOM 973 C CA . ALA B 1 40 ? 20.295 48.209 -26.955 1.00 49.87 37 ALA B CA 1
ATOM 974 C C . ALA B 1 40 ? 20.636 49.608 -26.463 1.00 49.82 37 ALA B C 1
ATOM 975 O O . ALA B 1 40 ? 21.375 49.766 -25.498 1.00 49.22 37 ALA B O 1
ATOM 977 N N . ASP B 1 41 ? 20.094 50.629 -27.129 1.00 49.67 38 ASP B N 1
ATOM 978 C CA . ASP B 1 41 ? 20.318 51.991 -26.678 1.00 50.15 38 ASP B CA 1
ATOM 979 C C . ASP B 1 41 ? 19.668 52.257 -25.317 1.00 49.58 38 ASP B C 1
ATOM 980 O O . ASP B 1 41 ? 20.228 52.991 -24.489 1.00 49.90 38 ASP B O 1
ATOM 985 N N . ASN B 1 42 ? 18.487 51.683 -25.097 1.00 48.82 39 ASN B N 1
ATOM 986 C CA . ASN B 1 42 ? 17.757 51.871 -23.833 1.00 48.20 39 ASN B CA 1
ATOM 987 C C . ASN B 1 42 ? 18.449 51.101 -22.693 1.00 47.82 39 ASN B C 1
ATOM 988 O O . ASN B 1 42 ? 18.532 51.583 -21.549 1.00 46.73 39 ASN B O 1
ATOM 993 N N . ALA B 1 43 ? 18.949 49.905 -23.015 1.00 47.00 40 ALA B N 1
ATOM 994 C CA . ALA B 1 43 ? 19.716 49.116 -22.063 1.00 46.84 40 ALA B CA 1
ATOM 995 C C . ALA B 1 43 ? 20.947 49.934 -21.655 1.00 47.71 40 ALA B C 1
ATOM 996 O O . ALA B 1 43 ? 21.264 50.031 -20.469 1.00 47.08 40 ALA B O 1
ATOM 998 N N . LYS B 1 44 ? 21.599 50.550 -22.644 1.00 48.20 41 LYS B N 1
ATOM 999 C CA . LYS B 1 44 ? 22.780 51.408 -22.422 1.00 49.99 41 LYS B CA 1
ATOM 1000 C C . LYS B 1 44 ? 22.463 52.619 -21.536 1.00 50.38 41 LYS B C 1
ATOM 1001 O O . LYS B 1 44 ? 23.167 52.874 -20.560 1.00 50.89 41 LYS B O 1
ATOM 1007 N N . ASN B 1 45 ? 21.398 53.350 -21.865 1.00 50.77 42 ASN B N 1
ATOM 1008 C CA . ASN B 1 45 ? 20.976 54.482 -21.035 1.00 51.03 42 ASN B CA 1
ATOM 1009 C C . ASN B 1 45 ? 20.577 54.064 -19.621 1.00 50.92 42 ASN B C 1
ATOM 1010 O O . ASN B 1 45 ? 20.785 54.821 -18.678 1.00 50.86 42 ASN B O 1
ATOM 1015 N N . ALA B 1 46 ? 20.019 52.858 -19.478 1.00 50.59 43 ALA B N 1
ATOM 1016 C CA . ALA B 1 46 ? 19.652 52.313 -18.153 1.00 50.69 43 ALA B CA 1
ATOM 1017 C C . ALA B 1 46 ? 20.856 52.143 -17.24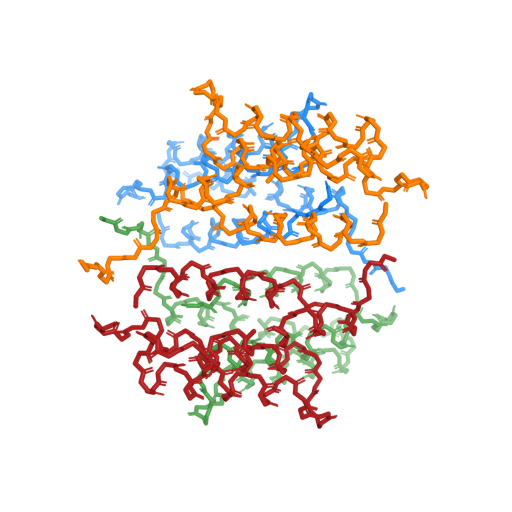2 1.00 50.57 43 ALA B C 1
ATOM 1018 O O . ALA B 1 46 ? 20.739 52.259 -16.026 1.00 50.54 43 ALA B O 1
ATOM 1020 N N . LEU B 1 47 ? 22.019 51.903 -17.833 1.00 50.67 44 LEU B N 1
ATOM 1021 C CA . LEU B 1 47 ? 23.232 51.644 -17.063 1.00 50.98 44 LEU B CA 1
ATOM 1022 C C . LEU B 1 47 ? 23.828 52.884 -16.394 1.00 52.19 44 LEU B C 1
ATOM 1023 O O . LEU B 1 47 ? 24.640 52.760 -15.481 1.00 52.70 44 LEU B O 1
ATOM 1028 N N . HIS B 1 48 ? 23.415 54.064 -16.840 1.00 53.20 45 HIS B N 1
ATOM 1029 C CA . HIS B 1 48 ? 23.887 55.320 -16.255 1.00 55.11 45 HIS B CA 1
ATOM 1030 C C . HIS B 1 48 ? 22.731 56.093 -15.624 1.00 54.89 45 HIS B C 1
ATOM 1031 O O . HIS B 1 48 ? 22.525 57.264 -15.908 1.00 55.71 45 HIS B O 1
ATOM 1038 N N . ASN B 1 49 ? 21.976 55.410 -14.768 1.00 55.13 46 ASN B N 1
ATOM 1039 C CA . ASN B 1 49 ? 20.907 56.031 -13.991 1.00 54.68 46 ASN B CA 1
ATOM 1040 C C . ASN B 1 49 ? 21.341 56.156 -12.533 1.00 54.23 46 ASN B C 1
ATOM 1041 O O . ASN B 1 49 ? 21.263 55.184 -11.781 1.00 54.06 46 ASN B O 1
ATOM 1046 N N . GLU B 1 50 ? 21.796 57.341 -12.128 1.00 53.12 47 GLU B N 1
ATOM 1047 C CA . GLU B 1 50 ? 22.280 57.526 -10.764 1.00 52.59 47 GLU B CA 1
ATOM 1048 C C . GLU B 1 50 ? 21.121 57.537 -9.750 1.00 51.51 47 GLU B C 1
ATOM 1049 O O . GLU B 1 50 ? 21.340 57.606 -8.532 1.00 51.25 47 GLU B O 1
ATOM 1055 N N . GLU B 1 51 ? 19.893 57.457 -10.266 1.00 50.28 48 GLU B N 1
ATOM 1056 C CA . GLU B 1 51 ? 18.693 57.379 -9.430 1.00 49.47 48 GLU B CA 1
ATOM 1057 C C . GLU B 1 51 ? 18.510 55.949 -8.897 1.00 48.42 48 GLU B C 1
ATOM 1058 O O . GLU B 1 51 ? 17.682 55.699 -8.014 1.00 47.87 48 GLU B O 1
ATOM 1064 N N . GLN B 1 52 ? 19.301 55.019 -9.429 1.00 46.95 49 GLN B N 1
ATOM 1065 C CA . GLN B 1 52 ? 19.162 53.611 -9.095 1.00 46.14 49 GLN B CA 1
ATOM 1066 C C . GLN B 1 52 ? 20.443 52.926 -8.638 1.00 45.21 49 GLN B C 1
ATOM 1067 O O . GLN B 1 52 ? 21.551 53.264 -9.067 1.00 45.13 49 GLN B O 1
ATOM 1073 N N . GLU B 1 53 ? 20.255 51.933 -7.782 1.00 43.70 50 GLU B N 1
ATOM 1074 C CA . GLU B 1 53 ? 21.291 50.991 -7.409 1.00 42.64 50 GLU B CA 1
ATOM 1075 C C . GLU B 1 53 ? 21.937 50.329 -8.616 1.00 41.72 50 GLU B C 1
ATOM 1076 O O . GLU B 1 53 ? 21.285 50.037 -9.615 1.00 41.85 50 GLU B O 1
ATOM 1082 N N . LEU B 1 54 ? 23.231 50.087 -8.510 1.00 40.62 51 LEU B N 1
ATOM 1083 C CA . LEU B 1 54 ? 23.977 49.465 -9.601 1.00 40.17 51 LEU B CA 1
ATOM 1084 C C . LEU B 1 54 ? 23.369 48.149 -10.091 1.00 39.91 51 LEU B C 1
ATOM 1085 O O . LEU B 1 54 ? 23.179 47.964 -11.292 1.00 40.36 51 LEU B O 1
ATOM 1090 N N . ILE B 1 55 ? 23.045 47.249 -9.166 1.00 39.50 52 ILE B N 1
ATOM 1091 C CA . ILE B 1 55 ? 22.463 45.952 -9.551 1.00 39.52 52 ILE B CA 1
ATOM 1092 C C . ILE B 1 55 ? 21.052 46.080 -10.136 1.00 38.62 52 ILE B C 1
ATOM 1093 O O . ILE B 1 55 ? 20.614 45.228 -10.914 1.00 37.42 52 ILE B O 1
ATOM 1098 N N . VAL B 1 56 ? 20.367 47.159 -9.758 1.00 38.09 53 VAL B N 1
ATOM 1099 C CA . VAL B 1 56 ? 19.041 47.482 -10.287 1.00 37.76 53 VAL B CA 1
ATOM 1100 C C . VAL B 1 56 ? 19.115 48.056 -11.713 1.00 38.05 53 VAL B C 1
ATOM 1101 O O . VAL B 1 56 ? 18.319 47.661 -12.562 1.00 37.83 53 VAL B O 1
ATOM 1105 N N . ARG B 1 57 ? 20.063 48.964 -11.983 1.00 38.01 54 ARG B N 1
ATOM 1106 C CA . ARG B 1 57 ? 20.383 49.342 -13.376 1.00 38.95 54 ARG B CA 1
ATOM 1107 C C . ARG B 1 57 ? 20.783 48.139 -14.256 1.00 38.66 54 ARG B C 1
ATOM 1108 O O . ARG B 1 57 ? 20.382 48.049 -15.402 1.00 38.55 54 ARG B O 1
ATOM 1116 N N . SER B 1 58 ? 21.589 47.230 -13.729 1.00 39.31 55 SER B N 1
ATOM 1117 C CA . SER B 1 58 ? 21.941 46.009 -14.485 1.00 39.70 55 SER B CA 1
ATOM 1118 C C . SER B 1 58 ? 20.701 45.194 -14.779 1.00 38.57 55 SER B C 1
ATOM 1119 O O . SER B 1 58 ? 20.504 44.769 -15.889 1.00 39.64 55 SER B O 1
ATOM 1122 N N . ALA B 1 59 ? 19.862 44.960 -13.776 1.00 37.19 56 ALA B N 1
ATOM 1123 C CA . ALA B 1 59 ? 18.612 44.216 -14.005 1.00 37.08 56 ALA B CA 1
ATOM 1124 C C . ALA B 1 59 ? 17.706 44.882 -15.049 1.00 36.93 56 ALA B C 1
ATOM 1125 O O . ALA B 1 59 ? 17.078 44.207 -15.857 1.00 36.65 56 ALA B O 1
ATOM 1127 N N . THR B 1 60 ? 17.616 46.214 -14.996 1.00 36.98 57 THR B N 1
ATOM 1128 C CA . THR B 1 60 ? 16.775 46.995 -15.906 1.00 37.51 57 THR B CA 1
ATOM 1129 C C . THR B 1 60 ? 17.301 46.867 -17.355 1.00 37.40 57 THR B C 1
ATOM 1130 O O . THR B 1 6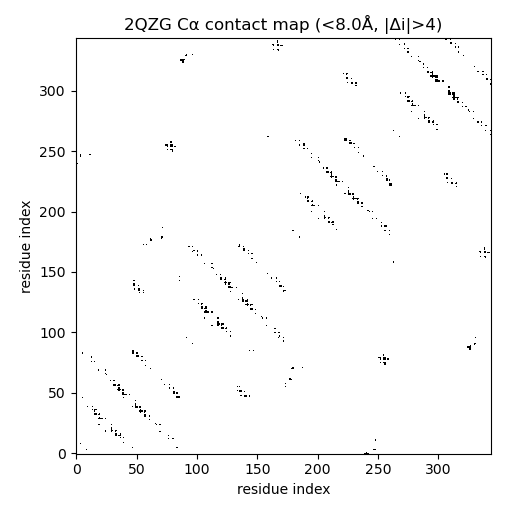0 ? 16.525 46.724 -18.314 1.00 37.91 57 THR B O 1
ATOM 1134 N N . ALA B 1 61 ? 18.611 46.922 -17.505 1.00 37.10 58 ALA B N 1
ATOM 1135 C CA . ALA B 1 61 ? 19.236 46.755 -18.830 1.00 38.55 58 ALA B CA 1
ATOM 1136 C C . ALA B 1 61 ? 19.057 45.319 -19.331 1.00 38.79 58 ALA B C 1
ATOM 1137 O O . ALA B 1 61 ? 18.818 45.128 -20.517 1.00 40.51 58 ALA B O 1
ATOM 1139 N N . ILE B 1 62 ? 19.134 44.318 -18.445 1.00 38.26 59 ILE B N 1
ATOM 1140 C CA . ILE B 1 62 ? 18.864 42.925 -18.849 1.00 38.22 59 ILE B CA 1
ATOM 1141 C C . ILE B 1 62 ? 17.407 42.813 -19.311 1.00 39.05 59 ILE B C 1
ATOM 1142 O O . ILE B 1 62 ? 17.107 42.191 -20.345 1.00 39.03 59 ILE B O 1
ATOM 1147 N N . GLN B 1 63 ? 16.509 43.435 -18.557 1.00 38.61 60 GLN B N 1
ATOM 1148 C CA . GLN B 1 63 ? 15.073 43.423 -18.888 1.00 39.18 60 GLN B CA 1
ATOM 1149 C C . GLN B 1 63 ? 14.761 43.982 -20.279 1.00 39.37 60 GLN B C 1
ATOM 1150 O O . GLN B 1 63 ? 13.976 43.388 -21.003 1.00 39.74 60 GLN B O 1
ATOM 1156 N N . TYR B 1 64 ? 15.339 45.136 -20.628 1.00 39.84 61 TYR B N 1
ATOM 1157 C CA . TYR B 1 64 ? 15.185 45.723 -21.976 1.00 40.54 61 TYR B CA 1
ATOM 1158 C C . TYR B 1 64 ? 15.650 44.794 -23.097 1.00 40.70 61 TYR B C 1
ATOM 1159 O O . TYR B 1 64 ? 15.049 44.750 -24.169 1.00 39.71 61 TYR B O 1
ATOM 1168 N N . LEU B 1 65 ? 16.740 44.069 -22.837 1.00 41.21 62 LEU B N 1
ATOM 1169 C CA . LEU B 1 65 ? 17.288 43.117 -23.788 1.00 41.96 62 LEU B CA 1
ATOM 1170 C C . LEU B 1 65 ? 16.435 41.851 -23.869 1.00 42.32 62 LEU B C 1
ATOM 1171 O O . LEU B 1 65 ? 16.185 41.367 -24.956 1.00 42.35 62 LEU B O 1
ATOM 1176 N N . ASP B 1 66 ? 15.976 41.338 -22.723 1.00 43.22 63 ASP B N 1
ATOM 1177 C CA . ASP B 1 66 ? 15.075 40.180 -22.680 1.00 43.88 63 ASP B CA 1
ATOM 1178 C C . ASP B 1 66 ? 13.775 40.434 -23.435 1.00 43.94 63 ASP B C 1
ATOM 1179 O O . ASP B 1 66 ? 13.236 39.526 -24.053 1.00 44.13 63 ASP B O 1
ATOM 1184 N N . ASP B 1 67 ? 13.280 41.668 -23.384 1.00 44.12 64 ASP B N 1
ATOM 1185 C CA . ASP B 1 67 ? 11.995 42.006 -24.001 1.00 44.34 64 ASP B CA 1
ATOM 1186 C C . ASP B 1 67 ? 11.989 41.853 -25.518 1.00 44.36 64 ASP B C 1
ATOM 1187 O O . ASP B 1 67 ? 10.955 41.524 -26.098 1.00 45.06 64 ASP B O 1
ATOM 1192 N N . ILE B 1 68 ? 13.133 42.094 -26.150 1.00 43.94 65 ILE B N 1
ATOM 1193 C CA . ILE B 1 68 ? 13.249 42.013 -27.606 1.00 43.76 65 ILE B CA 1
ATOM 1194 C C . ILE B 1 68 ? 13.799 40.679 -28.114 1.00 43.67 65 ILE B C 1
ATOM 1195 O O . ILE B 1 68 ? 13.849 40.456 -29.329 1.00 43.03 65 ILE B O 1
ATOM 1200 N N . SER B 1 69 ? 14.207 39.800 -27.198 1.00 43.56 66 SER B N 1
ATOM 1201 C CA . SER B 1 69 ? 14.774 38.501 -27.589 1.00 44.04 66 SER B CA 1
ATOM 1202 C C . SER B 1 69 ? 13.821 37.731 -28.509 1.00 43.56 66 SER B C 1
ATOM 1203 O O . SER B 1 69 ? 14.248 37.147 -29.508 1.00 42.99 66 SER B O 1
ATOM 1206 N N . GLU B 1 70 ? 12.528 37.761 -28.192 1.00 42.91 67 GLU B N 1
ATOM 1207 C CA . GLU B 1 70 ? 11.547 37.019 -28.992 1.00 43.22 67 GLU B CA 1
ATOM 1208 C C . GLU B 1 70 ? 11.139 37.710 -30.296 1.00 42.85 67 GLU B C 1
ATOM 1209 O O . GLU B 1 70 ? 10.247 37.222 -31.000 1.00 43.08 67 GLU B O 1
ATOM 1215 N N . ASP B 1 71 ? 11.789 38.834 -30.615 1.00 42.49 68 ASP B N 1
ATOM 1216 C CA . ASP B 1 71 ? 11.572 39.504 -31.892 1.00 42.58 68 ASP B CA 1
ATOM 1217 C C . ASP B 1 71 ? 11.878 38.553 -33.050 1.00 42.24 68 ASP B C 1
ATOM 1218 O O . ASP B 1 71 ? 12.925 37.904 -33.055 1.00 41.73 68 ASP B O 1
ATOM 1223 N N . PRO B 1 72 ? 10.948 38.458 -34.022 1.00 42.12 69 PRO B N 1
ATOM 1224 C CA . PRO B 1 72 ? 11.129 37.611 -35.206 1.00 42.06 69 PRO B CA 1
ATOM 1225 C C . PRO B 1 72 ? 12.329 37.985 -36.085 1.00 41.97 69 PRO B C 1
ATOM 1226 O O . PRO B 1 72 ? 13.003 37.097 -36.619 1.00 41.96 69 PRO B O 1
ATOM 1230 N N . ASN B 1 73 ? 12.583 39.283 -36.241 1.00 41.93 70 ASN B N 1
ATOM 1231 C CA . ASN B 1 73 ? 13.632 39.758 -37.143 1.00 42.10 70 ASN B CA 1
ATOM 1232 C C . ASN B 1 73 ? 14.966 39.935 -36.443 1.00 42.33 70 ASN B C 1
ATOM 1233 O O . ASN B 1 73 ? 15.821 40.688 -36.910 1.00 42.55 70 ASN B O 1
ATOM 1246 N N . PRO B 1 75 ? 18.520 39.338 -35.734 1.00 41.97 72 PRO B N 1
ATOM 1247 C CA . PRO B 1 75 ? 19.654 38.756 -36.448 1.00 42.02 72 PRO B CA 1
ATOM 1248 C C . PRO B 1 75 ? 20.422 37.745 -35.590 1.00 42.18 72 PRO B C 1
ATOM 1249 O O . PRO B 1 75 ? 20.433 37.852 -34.362 1.00 42.15 72 PRO B O 1
ATOM 1253 N N . ILE B 1 76 ? 21.047 36.775 -36.253 1.00 42.45 73 ILE B N 1
ATOM 1254 C CA . ILE B 1 76 ? 21.814 35.706 -35.602 1.00 42.32 73 ILE B CA 1
ATOM 1255 C C . ILE B 1 76 ? 23.036 36.261 -34.863 1.00 41.68 73 ILE B C 1
ATOM 1256 O O . ILE B 1 76 ? 23.264 35.922 -33.689 1.00 41.41 73 ILE B O 1
ATOM 1261 N N . HIS B 1 77 ? 23.815 37.118 -35.531 1.00 41.19 74 HIS B N 1
ATOM 1262 C CA . HIS B 1 77 ? 24.981 37.731 -34.870 1.00 40.36 74 HIS B CA 1
ATOM 1263 C C . HIS B 1 77 ? 24.568 38.618 -33.694 1.00 39.59 74 HIS B C 1
ATOM 1264 O O . HIS B 1 77 ? 25.185 38.558 -32.631 1.00 39.51 74 HIS B O 1
ATOM 1271 N N . THR B 1 78 ? 23.500 39.396 -33.857 1.00 38.22 75 THR B N 1
ATOM 1272 C CA . THR B 1 78 ? 23.048 40.251 -32.766 1.00 36.97 75 THR B CA 1
ATOM 1273 C C . THR B 1 78 ? 22.571 39.460 -31.536 1.00 36.51 75 THR B C 1
ATOM 1274 O O . THR B 1 78 ? 22.805 39.882 -30.400 1.00 35.53 75 THR B O 1
ATOM 1278 N N . ARG B 1 79 ? 21.912 38.323 -31.759 1.00 35.49 76 ARG B N 1
ATOM 1279 C CA . ARG B 1 79 ? 21.433 37.509 -30.648 1.00 35.71 76 ARG B CA 1
ATOM 1280 C C . ARG B 1 79 ? 22.615 36.925 -29.843 1.00 35.67 76 ARG B C 1
ATOM 1281 O O . ARG B 1 79 ? 22.569 36.793 -28.605 1.00 34.77 76 ARG B O 1
ATOM 1289 N N . THR B 1 80 ? 23.680 36.584 -30.558 1.00 35.39 77 THR B N 1
ATOM 1290 C CA . THR B 1 80 ? 24.932 36.188 -29.921 1.00 36.84 77 THR B CA 1
ATOM 1291 C C . THR B 1 80 ? 25.559 37.328 -29.114 1.00 36.28 77 THR B C 1
ATOM 1292 O O . THR B 1 80 ? 25.965 37.118 -27.976 1.00 37.19 77 THR B O 1
ATOM 1296 N N . GLN B 1 81 ? 25.634 38.527 -29.695 1.00 36.54 78 GLN B N 1
ATOM 1297 C CA . GLN B 1 81 ? 26.108 39.719 -28.959 1.00 36.65 78 GLN B CA 1
ATOM 1298 C C . GLN B 1 81 ? 25.275 39.988 -27.679 1.00 36.58 78 GLN B C 1
ATOM 1299 O O . GLN B 1 81 ? 25.827 40.301 -26.610 1.00 36.35 78 GLN B O 1
ATOM 1305 N N . ILE B 1 82 ? 23.957 39.853 -27.782 1.00 36.33 79 ILE B N 1
ATOM 1306 C CA . ILE B 1 82 ? 23.062 40.130 -26.662 1.00 36.74 79 ILE B CA 1
ATOM 1307 C C . ILE B 1 82 ? 23.251 39.093 -25.556 1.00 37.72 79 ILE B C 1
ATOM 1308 O O . ILE B 1 82 ? 23.350 39.441 -24.384 1.00 39.50 79 ILE B O 1
ATOM 1313 N N . TRP B 1 83 ? 23.350 37.819 -25.928 1.00 37.31 80 TRP B N 1
ATOM 1314 C CA . TRP B 1 83 ? 23.686 36.782 -24.947 1.00 37.15 80 TRP B CA 1
ATOM 1315 C C . TRP B 1 83 ? 24.980 37.122 -24.159 1.00 37.36 80 TRP B C 1
ATOM 1316 O O . TRP B 1 83 ? 24.992 37.028 -22.927 1.00 36.72 80 TRP B O 1
ATOM 1327 N N . GLY B 1 84 ? 26.025 37.553 -24.868 1.00 36.57 81 GLY B N 1
ATOM 1328 C CA . GLY B 1 84 ? 27.281 38.014 -24.246 1.00 37.42 81 GLY B CA 1
ATOM 1329 C C . GLY B 1 84 ? 27.113 39.127 -23.212 1.00 37.65 81 GLY B C 1
ATOM 1330 O O . GLY B 1 84 ? 27.635 39.043 -22.098 1.00 37.79 81 GLY B O 1
ATOM 1331 N N . ILE B 1 85 ? 26.318 40.126 -23.579 1.00 36.27 82 ILE B N 1
ATOM 1332 C CA . ILE B 1 85 ? 26.076 41.304 -22.788 1.00 36.37 82 ILE B CA 1
ATOM 1333 C C . ILE B 1 85 ? 25.240 40.954 -21.536 1.00 37.04 82 ILE B C 1
ATOM 1334 O O . ILE B 1 85 ? 25.553 41.406 -20.453 1.00 37.23 82 ILE B O 1
ATOM 1339 N N . VAL B 1 86 ? 24.187 40.163 -21.715 1.00 36.61 83 VAL B N 1
ATOM 1340 C CA . VAL B 1 86 ? 23.312 39.773 -20.624 1.00 37.22 83 VAL B CA 1
ATOM 1341 C C . VAL B 1 86 ? 24.104 38.896 -19.649 1.00 37.95 83 VAL B C 1
ATOM 1342 O O . VAL B 1 86 ? 23.966 39.024 -18.437 1.00 38.44 83 VAL B O 1
ATOM 1346 N N . SER B 1 87 ? 24.921 37.988 -20.173 1.00 38.51 84 SER B N 1
ATOM 1347 C CA . SER B 1 87 ? 25.674 37.105 -19.287 1.00 39.65 84 SER B CA 1
ATOM 1348 C C . SER B 1 87 ? 26.678 37.915 -18.444 1.00 39.27 84 SER B C 1
ATOM 1349 O O . SER B 1 87 ? 26.842 37.648 -17.272 1.00 38.7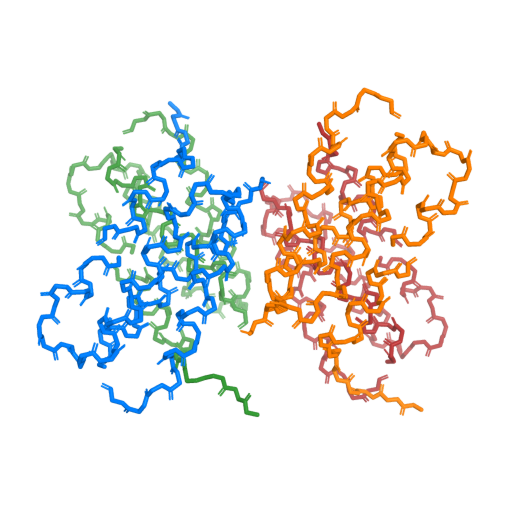2 84 SER B O 1
ATOM 1352 N N . GLU B 1 88 ? 27.268 38.959 -19.032 1.00 38.69 85 GLU B N 1
ATOM 1353 C CA . GLU B 1 88 ? 28.156 39.884 -18.331 1.00 38.08 85 GLU B CA 1
ATOM 1354 C C . GLU B 1 88 ? 27.384 40.761 -17.326 1.00 38.15 85 GLU B C 1
ATOM 1355 O O . GLU B 1 88 ? 27.827 40.929 -16.208 1.00 38.15 85 GLU B O 1
ATOM 1361 N N . LEU B 1 89 ? 26.219 41.295 -17.702 1.00 38.09 86 LEU B N 1
ATOM 1362 C CA . LEU B 1 89 ? 25.396 42.039 -16.743 1.00 38.60 86 LEU B CA 1
ATOM 1363 C C . LEU B 1 89 ? 24.998 41.227 -15.496 1.00 40.26 86 LEU B C 1
ATOM 1364 O O . LEU B 1 89 ? 24.873 41.782 -14.377 1.00 39.41 86 LEU B O 1
ATOM 1369 N N . GLU B 1 90 ? 24.772 39.926 -15.701 1.00 40.90 87 GLU B N 1
ATOM 1370 C CA . GLU B 1 90 ? 24.446 38.975 -14.626 1.00 42.39 87 GLU B CA 1
ATOM 1371 C C . GLU B 1 90 ? 25.562 38.728 -13.592 1.00 42.22 87 GLU B C 1
ATOM 1372 O O . GLU B 1 90 ? 25.296 38.243 -12.494 1.00 42.52 87 GLU B O 1
ATOM 1378 N N . THR B 1 91 ? 26.782 39.125 -13.920 1.00 42.52 88 THR B N 1
ATOM 1379 C CA . THR B 1 91 ? 27.902 39.063 -12.983 1.00 42.72 88 THR B CA 1
ATOM 1380 C C . THR B 1 91 ? 28.063 40.335 -12.104 1.00 43.39 88 THR B C 1
ATOM 1381 O O . THR B 1 91 ? 28.872 40.335 -11.174 1.00 42.81 88 THR B O 1
ATOM 1385 N N . ILE B 1 92 ? 27.327 41.403 -12.408 1.00 43.86 89 ILE B N 1
ATOM 1386 C CA . ILE B 1 92 ? 27.476 42.663 -11.690 1.00 45.23 89 ILE B CA 1
ATOM 1387 C C . ILE B 1 92 ? 26.796 42.499 -10.323 1.00 46.90 89 ILE B C 1
ATOM 1388 O O . ILE B 1 92 ? 25.580 42.267 -10.234 1.00 46.66 89 ILE B O 1
ATOM 1393 N N . LYS B 1 93 ? 27.603 42.609 -9.271 1.00 48.70 90 LYS B N 1
ATOM 1394 C CA . LYS B 1 93 ? 27.212 42.236 -7.921 1.00 50.67 90 LYS B CA 1
ATOM 1395 C C . LYS B 1 93 ? 27.574 43.325 -6.945 1.00 51.97 90 LYS B C 1
ATOM 1396 O O . LYS B 1 93 ? 28.210 44.322 -7.330 1.00 52.64 90 LYS B O 1
ATOM 1402 N N . ASN B 1 94 ? 27.142 43.114 -5.692 1.00 52.76 91 ASN B N 1
ATOM 1403 C CA . ASN B 1 94 ? 27.542 43.897 -4.506 1.00 54.02 91 ASN B CA 1
ATOM 1404 C C . ASN B 1 94 ? 26.696 45.141 -4.217 1.00 53.87 91 ASN B C 1
ATOM 1405 O O . ASN B 1 94 ? 25.702 45.066 -3.492 1.00 54.15 91 ASN B O 1
ATOM 1410 N N . PHE C 1 5 ? 37.299 46.278 1.189 1.00 67.44 2 PHE C N 1
ATOM 1411 C CA . PHE C 1 5 ? 36.503 45.492 2.174 1.00 67.28 2 PHE C CA 1
ATOM 1412 C C . PHE C 1 5 ? 35.619 44.469 1.464 1.00 67.24 2 PHE C C 1
ATOM 1413 O O . PHE C 1 5 ? 34.989 44.777 0.443 1.00 67.30 2 PHE C O 1
ATOM 1415 N N . SER C 1 6 ? 35.600 43.250 1.999 1.00 66.77 3 SER C N 1
ATOM 1416 C CA . SER C 1 6 ? 34.671 42.210 1.550 1.00 66.37 3 SER C CA 1
ATOM 1417 C C . SER C 1 6 ? 33.511 42.127 2.547 1.00 65.63 3 SER C C 1
ATOM 1418 O O . SER C 1 6 ? 33.662 42.498 3.715 1.00 65.57 3 SER C O 1
ATOM 1420 N N . ALA C 1 7 ? 32.350 41.673 2.081 1.00 64.99 4 ALA C N 1
ATOM 1421 C CA . ALA C 1 7 ? 31.148 41.665 2.919 1.00 64.02 4 ALA C CA 1
ATOM 1422 C C . ALA C 1 7 ? 31.272 40.634 4.025 1.00 63.33 4 ALA C C 1
ATOM 1423 O O . ALA C 1 7 ? 31.947 39.617 3.853 1.00 63.54 4 ALA C O 1
ATOM 1425 N N . LYS C 1 8 ? 30.641 40.901 5.167 1.00 62.38 5 LYS C N 1
ATOM 1426 C CA . LYS C 1 8 ? 30.503 39.882 6.198 1.00 60.90 5 LYS C CA 1
ATOM 1427 C C . LYS C 1 8 ? 29.724 38.710 5.594 1.00 60.08 5 LYS C C 1
ATOM 1428 O O . LYS C 1 8 ? 28.585 38.868 5.125 1.00 60.36 5 LYS C O 1
ATOM 1430 N N . LYS C 1 9 ? 30.353 37.542 5.569 1.00 58.52 6 LYS C N 1
ATOM 1431 C CA . LYS C 1 9 ? 29.753 36.375 4.919 1.00 56.72 6 LYS C CA 1
ATOM 1432 C C . LYS C 1 9 ? 30.101 35.095 5.654 1.00 54.99 6 LYS C C 1
ATOM 1433 O O . LYS C 1 9 ? 30.976 35.081 6.526 1.00 54.68 6 LYS C O 1
ATOM 1439 N N . LEU C 1 10 ? 29.387 34.030 5.313 1.00 52.81 7 LEU C N 1
ATOM 1440 C CA . LEU C 1 10 ? 29.715 32.706 5.792 1.00 50.64 7 LEU C CA 1
ATOM 1441 C C . LEU C 1 10 ? 31.003 32.239 5.115 1.00 48.92 7 LEU C C 1
ATOM 1442 O O . LEU C 1 10 ? 31.278 32.589 3.956 1.00 47.83 7 LEU C O 1
ATOM 1447 N N . SER C 1 11 ? 31.794 31.460 5.841 1.00 46.86 8 SER C N 1
ATOM 1448 C CA . SER C 1 11 ? 32.979 30.854 5.273 1.00 45.74 8 SER C CA 1
ATOM 1449 C C . SER C 1 11 ? 32.556 29.749 4.315 1.00 45.28 8 SER C C 1
ATOM 1450 O O . SER C 1 11 ? 31.451 29.187 4.465 1.00 44.05 8 SER C O 1
ATOM 1453 N N . PRO C 1 12 ? 33.435 29.417 3.346 1.00 44.40 9 PRO C N 1
ATOM 1454 C CA . PRO C 1 12 ? 33.215 28.301 2.423 1.00 43.76 9 PRO C CA 1
ATOM 1455 C C . PRO C 1 12 ? 32.915 27.026 3.191 1.00 42.80 9 PRO C C 1
ATOM 1456 O O . PRO C 1 12 ? 31.983 26.315 2.857 1.00 43.18 9 PRO C O 1
ATOM 1460 N N . ALA C 1 13 ? 33.690 26.759 4.232 1.00 42.43 10 ALA C N 1
ATOM 1461 C CA . ALA C 1 13 ? 33.418 25.641 5.137 1.00 41.55 10 ALA C CA 1
ATOM 1462 C C . ALA C 1 13 ? 31.957 25.636 5.602 1.00 40.87 10 ALA C C 1
ATOM 1463 O O . ALA C 1 13 ? 31.292 24.585 5.586 1.00 40.93 10 ALA C O 1
ATOM 1465 N N . ASP C 1 14 ? 31.466 26.802 6.027 1.00 39.58 11 ASP C N 1
ATOM 1466 C CA . ASP C 1 14 ? 30.128 26.899 6.601 1.00 39.48 11 ASP C CA 1
ATOM 1467 C C . ASP C 1 14 ? 29.050 26.723 5.521 1.00 39.01 11 ASP C C 1
ATOM 1468 O O . ASP C 1 14 ? 28.011 26.113 5.777 1.00 38.84 11 ASP C O 1
ATOM 1473 N N . LYS C 1 15 ? 29.314 27.225 4.318 1.00 38.76 12 LYS C N 1
ATOM 1474 C CA . LYS C 1 15 ? 28.396 27.048 3.193 1.00 39.67 12 LYS C CA 1
ATOM 1475 C C . LYS C 1 15 ? 28.257 25.568 2.853 1.00 40.54 12 LYS C C 1
ATOM 1476 O O . LYS C 1 15 ? 27.135 25.039 2.760 1.00 40.64 12 LYS C O 1
ATOM 1482 N N . LEU C 1 16 ? 29.396 24.886 2.745 1.00 41.18 13 LEU C N 1
ATOM 1483 C CA . LEU C 1 16 ? 29.423 23.451 2.460 1.00 42.61 13 LEU C CA 1
ATOM 1484 C C . LEU C 1 16 ? 28.698 22.625 3.499 1.00 41.81 13 LEU C C 1
ATOM 1485 O O . LEU C 1 16 ? 27.944 21.732 3.144 1.00 42.21 13 LEU C O 1
ATOM 1490 N N . LYS C 1 17 ? 28.927 22.944 4.766 1.00 41.67 14 LYS C N 1
ATOM 1491 C CA . LYS C 1 17 ? 28.247 22.322 5.902 1.00 41.66 14 LYS C CA 1
ATOM 1492 C C . LYS C 1 17 ? 26.733 22.474 5.782 1.00 40.85 14 LYS C C 1
ATOM 1493 O O . LYS C 1 17 ? 25.978 21.515 5.930 1.00 40.61 14 LYS C O 1
ATOM 1499 N N . ASN C 1 18 ? 26.292 23.695 5.520 1.00 40.46 15 ASN C N 1
ATOM 1500 C CA . ASN C 1 18 ? 24.874 23.983 5.432 1.00 40.39 15 ASN C CA 1
ATOM 1501 C C . ASN C 1 18 ? 24.198 23.312 4.240 1.00 40.20 15 ASN C C 1
ATOM 1502 O O . ASN C 1 18 ? 23.090 22.805 4.369 1.00 39.72 15 ASN C O 1
ATOM 1507 N N . ILE C 1 19 ? 24.884 23.295 3.094 1.00 40.70 16 ILE C N 1
ATOM 1508 C CA . ILE C 1 19 ? 24.429 22.557 1.913 1.00 41.13 16 ILE C CA 1
ATOM 1509 C C . ILE C 1 19 ? 24.345 21.037 2.169 1.00 41.72 16 ILE C C 1
ATOM 1510 O O . ILE C 1 19 ? 23.336 20.416 1.835 1.00 42.23 16 ILE C O 1
ATOM 1515 N N . SER C 1 20 ? 25.379 20.444 2.772 1.00 42.04 17 SER C N 1
ATOM 1516 C CA . SER C 1 20 ? 25.393 19.013 3.098 1.00 42.80 17 SER C CA 1
ATOM 1517 C C . SER C 1 20 ? 24.234 18.620 4.026 1.00 43.31 17 SER C C 1
ATOM 1518 O O . SER C 1 20 ? 23.589 17.579 3.845 1.00 41.90 17 SER C O 1
ATOM 1521 N N . SER C 1 21 ? 24.012 19.453 5.040 1.00 43.61 18 SER C N 1
ATOM 1522 C CA . SER C 1 21 ? 22.903 19.301 5.958 1.00 44.56 18 SER C CA 1
ATOM 1523 C C . SER C 1 21 ? 21.546 19.338 5.230 1.00 45.06 18 SER C C 1
ATOM 1524 O O . SER C 1 21 ? 20.662 18.520 5.500 1.00 44.52 18 SER C O 1
ATOM 1535 N N . LEU C 1 23 ? 21.017 18.666 2.049 1.00 44.73 20 LEU C N 1
ATOM 1536 C CA . LEU C 1 23 ? 20.998 17.418 1.289 1.00 44.42 20 LEU C CA 1
ATOM 1537 C C . LEU C 1 23 ? 20.645 16.213 2.160 1.00 45.17 20 LEU C C 1
ATOM 1538 O O . LEU C 1 23 ? 19.870 15.348 1.753 1.00 45.69 20 LEU C O 1
ATOM 1543 N N . GLU C 1 24 ? 21.203 16.157 3.361 1.00 45.32 21 GLU C N 1
ATOM 1544 C CA . GLU C 1 24 ? 20.919 15.050 4.288 1.00 45.99 21 GLU C CA 1
ATOM 1545 C C . GLU C 1 24 ? 19.450 14.985 4.688 1.00 45.75 21 GLU C C 1
ATOM 1546 O O . GLU C 1 24 ? 18.922 13.899 4.952 1.00 45.86 21 GLU C O 1
ATOM 1552 N N . GLU C 1 25 ? 18.798 16.144 4.713 1.00 45.90 22 GLU C N 1
ATOM 1553 C CA . GLU C 1 25 ? 17.375 16.253 5.020 1.00 46.82 22 GLU C CA 1
ATOM 1554 C C . GLU C 1 25 ? 16.531 15.451 4.018 1.00 46.40 22 GLU C C 1
ATOM 1555 O O . GLU C 1 25 ? 15.671 14.660 4.412 1.00 46.63 22 GLU C O 1
ATOM 1561 N N . ILE C 1 26 ? 16.797 15.643 2.728 1.00 46.19 23 ILE C N 1
ATOM 1562 C CA . ILE C 1 26 ? 16.148 14.872 1.655 1.00 45.50 23 ILE C CA 1
ATOM 1563 C C . ILE C 1 26 ? 16.500 13.379 1.721 1.00 45.71 23 ILE C C 1
ATOM 1564 O O . ILE C 1 26 ? 15.644 12.518 1.474 1.00 45.82 23 ILE C O 1
ATOM 1569 N N . VAL C 1 27 ? 17.764 13.086 2.017 1.00 45.73 24 VAL C N 1
ATOM 1570 C CA . VAL C 1 27 ? 18.251 11.704 2.132 1.00 44.92 24 VAL C CA 1
ATOM 1571 C C . VAL C 1 27 ? 17.444 10.938 3.176 1.00 44.89 24 VAL C C 1
ATOM 1572 O O . VAL C 1 27 ? 17.045 9.799 2.939 1.00 44.65 24 VAL C O 1
ATOM 1576 N N . GLU C 1 28 ? 17.196 11.565 4.321 1.00 44.77 25 GLU C N 1
ATOM 1577 C CA . GLU C 1 28 ? 16.482 10.899 5.414 1.00 44.98 25 GLU C CA 1
ATOM 1578 C C . GLU C 1 28 ? 14.958 11.013 5.291 1.00 45.08 25 GLU C C 1
ATOM 1579 O O . GLU C 1 28 ? 14.233 10.517 6.146 1.00 45.19 25 GLU C O 1
ATOM 1585 N N . ASP C 1 29 ? 14.481 11.657 4.223 1.00 44.73 26 ASP C N 1
ATOM 1586 C CA . ASP C 1 29 ? 13.061 11.957 4.047 1.00 44.90 26 ASP C CA 1
ATOM 1587 C C . ASP C 1 29 ? 12.339 10.784 3.383 1.00 45.71 26 ASP C C 1
ATOM 1588 O O . ASP C 1 29 ? 12.522 10.516 2.202 1.00 46.10 26 ASP C O 1
ATOM 1593 N N . THR C 1 30 ? 11.511 10.093 4.159 1.00 46.69 27 THR C N 1
ATOM 1594 C CA . THR C 1 30 ? 10.854 8.852 3.718 1.00 47.38 27 THR C CA 1
ATOM 1595 C C . THR C 1 30 ? 9.721 9.051 2.694 1.00 47.54 27 THR C C 1
ATOM 1596 O O . THR C 1 30 ? 9.268 8.083 2.069 1.00 47.45 27 THR C O 1
ATOM 1600 N N . THR C 1 31 ? 9.257 10.290 2.534 1.00 47.55 28 THR C N 1
ATOM 1601 C CA . THR C 1 31 ? 8.197 10.602 1.568 1.00 47.48 28 THR C CA 1
ATOM 1602 C C . THR C 1 31 ? 8.748 10.777 0.153 1.00 47.70 28 THR C C 1
ATOM 1603 O O . THR C 1 31 ? 8.006 11.104 -0.779 1.00 47.94 28 THR C O 1
ATOM 1607 N N . VAL C 1 32 ? 10.052 10.572 -0.005 1.00 47.99 29 VAL C N 1
ATOM 1608 C CA . VAL C 1 32 ? 10.715 10.814 -1.282 1.00 48.09 29 VAL C CA 1
ATOM 1609 C C . VAL C 1 32 ? 11.089 9.482 -1.936 1.00 48.28 29 VAL C C 1
ATOM 1610 O O . VAL C 1 32 ? 11.562 8.570 -1.246 1.00 48.20 29 VAL C O 1
ATOM 1614 N N . PRO C 1 33 ? 10.819 9.336 -3.255 1.00 48.08 30 PRO C N 1
ATOM 1615 C CA . PRO C 1 33 ? 11.296 8.150 -3.972 1.00 48.57 30 PRO C CA 1
ATOM 1616 C C . PRO C 1 33 ? 12.773 7.849 -3.675 1.00 48.87 30 PRO C C 1
ATOM 1617 O O . PRO C 1 33 ? 13.607 8.762 -3.581 1.00 49.05 30 PRO C O 1
ATOM 1621 N N . ARG C 1 34 ? 13.082 6.574 -3.525 1.00 49.28 31 ARG C N 1
ATOM 1622 C CA . ARG C 1 34 ? 14.422 6.158 -3.173 1.00 49.39 31 ARG C CA 1
ATOM 1623 C C . ARG C 1 34 ? 15.468 6.642 -4.176 1.00 48.72 31 ARG C C 1
ATOM 1624 O O . ARG C 1 34 ? 16.578 6.957 -3.782 1.00 49.01 31 ARG C O 1
ATOM 1632 N N . ASN C 1 35 ? 15.118 6.726 -5.456 1.00 47.83 32 ASN C N 1
ATOM 1633 C CA . ASN C 1 35 ? 16.070 7.204 -6.460 1.00 47.65 32 ASN C CA 1
ATOM 1634 C C . ASN C 1 35 ? 16.457 8.691 -6.296 1.00 47.38 32 ASN C C 1
ATOM 1635 O O . ASN C 1 35 ? 17.564 9.093 -6.629 1.00 47.01 32 ASN C O 1
ATOM 1640 N N . ILE C 1 36 ? 15.546 9.485 -5.753 1.00 47.25 33 ILE C N 1
ATOM 1641 C CA . ILE C 1 36 ? 15.775 10.917 -5.573 1.00 47.37 33 ILE C CA 1
ATOM 1642 C C . ILE C 1 36 ? 16.571 11.163 -4.286 1.00 47.02 33 ILE C C 1
ATOM 1643 O O . ILE C 1 36 ? 17.459 12.020 -4.245 1.00 47.83 33 ILE C O 1
ATOM 1648 N N . ARG C 1 37 ? 16.212 10.438 -3.241 1.00 46.47 34 ARG C N 1
ATOM 1649 C CA . ARG C 1 37 ? 17.007 10.333 -2.027 1.00 46.34 34 ARG C CA 1
ATOM 1650 C C . ARG C 1 37 ? 18.457 9.862 -2.294 1.00 46.40 34 ARG C C 1
ATOM 1651 O O . ARG C 1 37 ? 19.400 10.368 -1.673 1.00 45.78 34 ARG C O 1
ATOM 1659 N N . ALA C 1 38 ? 18.628 8.865 -3.173 1.00 46.02 35 ALA C N 1
ATOM 1660 C CA . ALA C 1 38 ? 19.977 8.410 -3.560 1.00 45.56 35 ALA C CA 1
ATOM 1661 C C . ALA C 1 38 ? 20.741 9.494 -4.331 1.00 45.65 35 ALA C C 1
ATOM 1662 O O . ALA C 1 38 ? 21.937 9.696 -4.094 1.00 46.00 35 ALA C O 1
ATOM 1664 N N . ALA C 1 39 ? 20.042 10.206 -5.221 1.00 44.96 36 ALA C N 1
ATOM 1665 C CA . ALA C 1 39 ? 20.616 11.342 -5.951 1.00 44.65 36 ALA C CA 1
ATOM 1666 C C . ALA C 1 39 ? 21.120 12.453 -5.024 1.00 44.46 36 ALA C C 1
ATOM 1667 O O . ALA C 1 39 ? 22.164 13.064 -5.287 1.00 43.81 36 ALA C O 1
ATOM 1669 N N . ALA C 1 40 ? 20.381 12.706 -3.952 1.00 44.48 37 ALA C N 1
ATOM 1670 C CA . ALA C 1 40 ? 20.767 13.709 -2.971 1.00 45.22 37 ALA C CA 1
ATOM 1671 C C . ALA C 1 40 ? 21.971 13.243 -2.120 1.00 45.56 37 ALA C C 1
ATOM 1672 O O . ALA C 1 40 ? 22.757 14.052 -1.612 1.00 45.19 37 ALA C O 1
ATOM 1674 N N . ASP C 1 41 ? 22.124 11.936 -1.979 1.00 45.54 38 ASP C N 1
ATOM 1675 C CA . ASP C 1 41 ? 23.295 11.413 -1.282 1.00 45.99 38 ASP C CA 1
ATOM 1676 C C . ASP C 1 41 ? 24.511 11.448 -2.199 1.00 45.51 38 ASP C C 1
ATOM 1677 O O . ASP C 1 41 ? 25.619 11.812 -1.785 1.00 45.36 38 ASP C O 1
ATOM 1682 N N . ASN C 1 42 ? 24.269 11.138 -3.466 1.00 45.11 39 ASN C N 1
ATOM 1683 C CA . ASN C 1 42 ? 25.286 11.243 -4.502 1.00 44.97 39 ASN C CA 1
ATOM 1684 C C . ASN C 1 42 ? 25.855 12.654 -4.615 1.00 44.24 39 ASN C C 1
ATOM 1685 O O . ASN C 1 42 ? 27.078 12.854 -4.719 1.00 42.57 39 ASN C O 1
ATOM 1690 N N . ALA C 1 43 ? 24.959 13.636 -4.575 1.00 44.61 40 ALA C N 1
ATOM 1691 C CA . ALA C 1 43 ? 25.347 15.046 -4.640 1.00 44.49 40 ALA C CA 1
ATOM 1692 C C . ALA C 1 43 ? 26.169 15.430 -3.410 1.00 45.08 40 ALA C C 1
ATOM 1693 O O . ALA C 1 43 ? 27.208 16.108 -3.512 1.00 45.69 40 ALA C O 1
ATOM 1695 N N . LYS C 1 44 ? 25.711 14.972 -2.247 1.00 44.69 41 LYS C N 1
ATOM 1696 C CA . LYS C 1 44 ? 26.392 15.242 -0.992 1.00 45.36 41 LYS C CA 1
ATOM 1697 C C . LYS C 1 44 ? 27.819 14.667 -0.965 1.00 45.54 41 LYS C C 1
ATOM 1698 O O . LYS C 1 44 ? 28.755 15.343 -0.526 1.00 45.72 41 LYS C O 1
ATOM 1704 N N . ASN C 1 45 ? 27.989 13.428 -1.436 1.00 45.08 42 ASN C N 1
ATOM 1705 C CA . ASN C 1 45 ? 29.318 12.834 -1.499 1.00 45.54 42 ASN C CA 1
ATOM 1706 C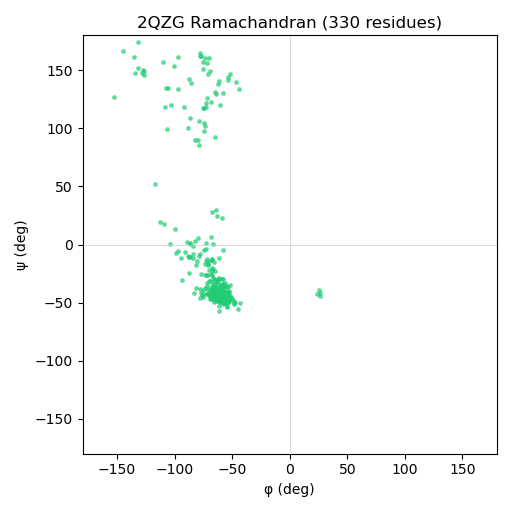 C . ASN C 1 45 ? 30.211 13.464 -2.567 1.00 45.09 42 ASN C C 1
ATOM 1707 O O . ASN C 1 45 ? 31.416 13.494 -2.407 1.00 44.92 42 ASN C O 1
ATOM 1712 N N . ALA C 1 46 ? 29.612 13.936 -3.656 1.00 45.39 43 ALA C N 1
ATOM 1713 C CA . ALA C 1 46 ? 30.337 14.698 -4.690 1.00 46.33 43 ALA C CA 1
ATOM 1714 C C . ALA C 1 46 ? 31.062 15.921 -4.114 1.00 47.04 43 ALA C C 1
ATOM 1715 O O . ALA C 1 46 ? 32.160 16.257 -4.554 1.00 47.04 43 ALA C O 1
ATOM 1717 N N . LEU C 1 47 ? 30.448 16.565 -3.121 1.00 48.47 44 LEU C N 1
ATOM 1718 C CA . LEU C 1 47 ? 31.024 17.752 -2.455 1.00 49.84 44 LEU C CA 1
ATOM 1719 C C . LEU C 1 47 ? 32.276 17.479 -1.654 1.00 50.69 44 LEU C C 1
ATOM 1720 O O . LEU C 1 47 ? 33.035 18.401 -1.368 1.00 51.10 44 LEU C O 1
ATOM 1725 N N . HIS C 1 48 ? 32.467 16.223 -1.271 1.00 52.08 45 HIS C N 1
ATOM 1726 C CA . HIS C 1 48 ? 33.606 15.813 -0.481 1.00 53.55 45 HIS C CA 1
ATOM 1727 C C . HIS C 1 48 ? 34.587 14.983 -1.306 1.00 53.45 45 HIS C C 1
ATOM 1728 O O . HIS C 1 48 ? 35.433 14.282 -0.762 1.00 53.54 45 HIS C O 1
ATOM 1735 N N . ASN C 1 49 ? 34.471 15.059 -2.627 1.00 53.65 46 ASN C N 1
ATOM 1736 C CA . ASN C 1 49 ? 35.437 14.406 -3.488 1.00 54.23 46 ASN C CA 1
ATOM 1737 C C . ASN C 1 49 ? 36.670 15.289 -3.557 1.00 54.45 46 ASN C C 1
ATOM 1738 O O . ASN C 1 49 ? 36.760 16.158 -4.422 1.00 54.52 46 ASN C O 1
ATOM 1743 N N . GLU C 1 50 ? 37.607 15.065 -2.630 1.00 55.07 47 GLU C N 1
ATOM 1744 C CA . GLU C 1 50 ? 38.793 15.933 -2.450 1.00 55.90 47 GLU C CA 1
ATOM 1745 C C . GLU C 1 50 ? 39.826 15.776 -3.573 1.00 55.29 47 GLU C C 1
ATOM 1746 O O . GLU C 1 50 ? 40.894 16.415 -3.588 1.00 55.27 47 GLU C O 1
ATOM 1752 N N . GLU C 1 51 ? 39.471 14.914 -4.514 1.00 54.78 48 GLU C N 1
ATOM 1753 C CA . GLU C 1 51 ? 40.170 14.730 -5.771 1.00 54.30 48 GLU C CA 1
ATOM 1754 C C . GLU C 1 51 ? 40.036 15.971 -6.663 1.00 53.79 48 GLU C C 1
ATOM 1755 O O . GLU C 1 51 ? 40.958 16.302 -7.418 1.00 53.50 48 GLU C O 1
ATOM 1761 N N . GLN C 1 52 ? 38.896 16.661 -6.547 1.00 52.84 49 GLN C N 1
ATOM 1762 C CA . GLN C 1 52 ? 38.561 17.815 -7.391 1.00 52.21 49 GLN C CA 1
ATOM 1763 C C . GLN C 1 52 ? 38.580 19.157 -6.639 1.00 51.27 49 GLN C C 1
ATOM 1764 O O . GLN C 1 52 ? 38.427 19.202 -5.418 1.00 50.32 49 GLN C O 1
ATOM 1770 N N . GLU C 1 53 ? 38.756 20.254 -7.377 1.00 50.28 50 GLU C N 1
ATOM 1771 C CA . GLU C 1 53 ? 38.648 21.586 -6.784 1.00 49.71 50 GLU C CA 1
ATOM 1772 C C . GLU C 1 53 ? 37.167 21.937 -6.614 1.00 48.94 50 GLU C C 1
ATOM 1773 O O . GLU C 1 53 ? 36.304 21.266 -7.199 1.00 48.43 50 GLU C O 1
ATOM 1779 N N . LEU C 1 54 ? 36.877 22.967 -5.810 1.00 48.21 51 LEU C N 1
ATOM 1780 C CA . LEU C 1 54 ? 35.505 23.271 -5.363 1.00 47.72 51 LEU C CA 1
ATOM 1781 C C . LEU C 1 54 ? 34.493 23.502 -6.485 1.00 47.04 51 LEU C C 1
ATOM 1782 O O . LEU C 1 54 ? 33.359 23.031 -6.390 1.00 46.89 51 LEU C O 1
ATOM 1787 N N . ILE C 1 55 ? 34.902 24.236 -7.523 1.00 46.14 52 ILE C N 1
ATOM 1788 C CA . ILE C 1 55 ? 34.028 24.545 -8.682 1.00 46.12 52 ILE C CA 1
ATOM 1789 C C . ILE C 1 55 ? 33.513 23.271 -9.355 1.00 45.21 52 ILE C C 1
ATOM 1790 O O . ILE C 1 55 ? 32.320 23.140 -9.617 1.00 44.89 52 ILE C O 1
ATOM 1795 N N . VAL C 1 56 ? 34.420 22.334 -9.602 1.00 44.88 53 VAL C N 1
ATOM 1796 C CA . VAL C 1 56 ? 34.068 21.042 -10.217 1.00 44.80 53 VAL C CA 1
ATOM 1797 C C . VAL C 1 56 ? 33.199 20.157 -9.299 1.00 44.91 53 VAL C C 1
ATOM 1798 O O . VAL C 1 56 ? 32.232 19.558 -9.763 1.00 44.95 53 VAL C O 1
ATOM 1802 N N . ARG C 1 57 ? 33.507 20.109 -8.006 1.00 45.08 54 ARG C N 1
ATOM 1803 C CA . ARG C 1 57 ? 32.698 19.327 -7.063 1.00 45.52 54 ARG C CA 1
ATOM 1804 C C . ARG C 1 57 ? 31.263 19.874 -6.938 1.00 45.55 54 ARG C C 1
ATOM 1805 O O . ARG C 1 57 ? 30.294 19.101 -6.830 1.00 46.24 54 ARG C O 1
ATOM 1813 N N . SER C 1 58 ? 31.146 21.200 -6.896 1.00 44.56 55 SER C N 1
ATOM 1814 C CA . SER C 1 58 ? 29.841 21.875 -6.829 1.00 44.79 55 SER C CA 1
ATOM 1815 C C . SER C 1 58 ? 29.008 21.532 -8.047 1.00 43.46 55 SER C C 1
ATOM 1816 O O . SER C 1 58 ? 27.839 21.177 -7.935 1.00 43.59 55 SER C O 1
ATOM 1819 N N . ALA C 1 59 ? 29.632 21.650 -9.211 1.00 42.51 56 ALA C N 1
ATOM 1820 C CA . ALA C 1 59 ? 29.004 21.359 -10.490 1.00 41.88 56 ALA C CA 1
ATOM 1821 C C . ALA C 1 59 ? 28.558 19.908 -10.594 1.00 42.25 56 ALA C C 1
ATOM 1822 O O . ALA C 1 59 ? 27.500 19.624 -11.146 1.00 42.66 56 ALA C O 1
ATOM 1824 N N . THR C 1 60 ? 29.399 18.999 -10.114 1.00 42.10 57 THR C N 1
ATOM 1825 C CA . THR C 1 60 ? 29.078 17.571 -10.079 1.00 43.26 57 THR C CA 1
ATOM 1826 C C . THR C 1 60 ? 27.841 17.340 -9.199 1.00 43.60 57 THR C C 1
ATOM 1827 O O . THR C 1 60 ? 26.948 16.574 -9.574 1.00 43.68 57 THR C O 1
ATOM 1831 N N . ALA C 1 61 ? 27.806 17.999 -8.040 1.00 43.25 58 ALA C N 1
ATOM 1832 C CA . ALA C 1 61 ? 26.658 17.911 -7.142 1.00 43.32 58 ALA C CA 1
ATOM 1833 C C . ALA C 1 61 ? 25.407 18.507 -7.795 1.00 44.08 58 ALA C C 1
ATOM 1834 O O . ALA C 1 61 ? 24.319 17.928 -7.708 1.00 44.40 58 ALA C O 1
ATOM 1836 N N . ILE C 1 62 ? 25.569 19.651 -8.465 1.00 43.67 59 ILE C N 1
ATOM 1837 C CA . ILE C 1 62 ? 24.463 20.274 -9.181 1.00 44.64 59 ILE C CA 1
ATOM 1838 C C . ILE C 1 62 ? 23.954 19.321 -10.240 1.00 44.96 59 ILE C C 1
ATOM 1839 O O . ILE C 1 62 ? 22.746 19.183 -10.406 1.00 45.36 59 ILE C O 1
ATOM 1844 N N . GLN C 1 63 ? 24.885 18.671 -10.941 1.00 45.37 60 GLN C N 1
ATOM 1845 C CA . GLN C 1 63 ? 24.554 17.763 -12.036 1.00 46.43 60 GLN C CA 1
ATOM 1846 C C . GLN C 1 63 ? 23.678 16.613 -11.567 1.00 46.33 60 GLN C C 1
ATOM 1847 O O . GLN C 1 63 ? 22.676 16.313 -12.204 1.00 46.78 60 GLN C O 1
ATOM 1853 N N . TYR C 1 64 ? 24.056 15.973 -10.461 1.00 46.35 61 TYR C N 1
ATOM 1854 C CA . TYR C 1 64 ? 23.221 14.925 -9.846 1.00 46.29 61 TYR C CA 1
ATOM 1855 C C . TYR C 1 64 ? 21.788 15.395 -9.612 1.00 46.29 61 TYR C C 1
ATOM 1856 O O . TYR C 1 64 ? 20.841 14.682 -9.896 1.00 46.02 61 TYR C O 1
ATOM 1865 N N . LEU C 1 65 ? 21.652 16.611 -9.100 1.00 46.74 62 LEU C N 1
ATOM 1866 C CA . LEU C 1 65 ? 20.351 17.168 -8.749 1.00 47.27 62 LEU C CA 1
ATOM 1867 C C . LEU C 1 65 ? 19.566 17.600 -9.975 1.00 47.92 62 LEU C C 1
ATOM 1868 O O . LEU C 1 65 ? 18.350 17.385 -10.038 1.00 48.75 62 LEU C O 1
ATOM 1873 N N . ASP C 1 66 ? 20.255 18.186 -10.956 1.00 48.42 63 ASP C N 1
ATOM 1874 C CA . ASP C 1 66 ? 19.606 18.591 -12.222 1.00 48.96 63 ASP C CA 1
ATOM 1875 C C . ASP C 1 66 ? 19.118 17.386 -13.013 1.00 48.66 63 ASP C C 1
ATOM 1876 O O . ASP C 1 66 ? 18.063 17.439 -13.626 1.00 48.74 63 ASP C O 1
ATOM 1881 N N . ASP C 1 67 ? 19.897 16.305 -13.003 1.00 48.55 64 ASP C N 1
ATOM 1882 C CA . ASP C 1 67 ? 19.516 15.067 -13.687 1.00 48.48 64 ASP C CA 1
ATOM 1883 C C . ASP C 1 67 ? 18.256 14.451 -13.084 1.00 47.91 64 ASP C C 1
ATOM 1884 O O . ASP C 1 67 ? 17.440 13.874 -13.796 1.00 48.13 64 ASP C O 1
ATOM 1889 N N . ILE C 1 68 ? 18.115 14.557 -11.768 1.00 47.42 65 ILE C N 1
ATOM 1890 C CA . ILE C 1 68 ? 16.991 13.940 -11.059 1.00 47.29 65 ILE C CA 1
ATOM 1891 C C . ILE C 1 68 ? 15.763 14.857 -11.038 1.00 47.60 65 ILE C C 1
ATOM 1892 O O . ILE C 1 68 ? 14.666 14.432 -10.685 1.00 47.55 65 ILE C O 1
ATOM 1897 N N . SER C 1 69 ? 15.964 16.107 -11.450 1.00 48.08 66 SER C N 1
ATOM 1898 C CA . SER C 1 69 ? 14.925 17.133 -11.464 1.00 48.43 66 SER C CA 1
ATOM 1899 C C . SER C 1 69 ? 13.877 16.857 -12.518 1.00 48.47 66 SER C C 1
ATOM 1900 O O . SER C 1 69 ? 12.761 17.363 -12.430 1.00 48.68 66 SER C O 1
ATOM 1903 N N . GLU C 1 70 ? 14.249 16.060 -13.515 1.00 48.55 67 GLU C N 1
ATOM 1904 C CA . GLU C 1 70 ? 13.362 15.736 -14.623 1.00 48.76 67 GLU C CA 1
ATOM 1905 C C . GLU C 1 70 ? 12.511 14.491 -14.315 1.00 48.25 67 GLU C C 1
ATOM 1906 O O . GLU C 1 70 ? 11.722 14.035 -15.149 1.00 48.06 67 GLU C O 1
ATOM 1912 N N . ASP C 1 71 ? 12.687 13.964 -13.101 1.00 47.65 68 ASP C N 1
ATOM 1913 C CA . ASP C 1 71 ? 11.907 12.840 -12.586 1.00 46.75 68 ASP C CA 1
ATOM 1914 C C . ASP C 1 71 ? 10.461 13.294 -12.355 1.00 46.16 68 ASP C C 1
ATOM 1915 O O . ASP C 1 71 ? 10.221 14.238 -11.602 1.00 45.87 68 ASP C O 1
ATOM 1920 N N . PRO C 1 72 ? 9.493 12.617 -12.994 1.00 45.65 69 PRO C N 1
ATOM 1921 C CA . PRO C 1 72 ? 8.095 13.042 -12.859 1.00 45.60 69 PRO C CA 1
ATOM 1922 C C . PRO C 1 72 ? 7.493 12.777 -11.470 1.00 45.43 69 PRO C C 1
ATOM 1923 O O . PRO C 1 72 ? 6.457 13.374 -11.128 1.00 45.45 69 PRO C O 1
ATOM 1927 N N . ASN C 1 73 ? 8.136 11.898 -10.691 1.00 44.95 70 ASN C N 1
ATOM 1928 C CA . ASN C 1 73 ? 7.632 11.502 -9.371 1.00 44.83 70 ASN C CA 1
ATOM 1929 C C . ASN C 1 73 ? 8.078 12.386 -8.216 1.00 45.38 70 ASN C C 1
ATOM 1930 O O . ASN C 1 73 ? 7.782 12.118 -7.050 1.00 45.32 70 ASN C O 1
ATOM 1943 N N . PRO C 1 75 ? 8.279 15.061 -5.376 1.00 44.54 72 PRO C N 1
ATOM 1944 C CA . PRO C 1 75 ? 7.328 15.798 -4.550 1.00 43.64 72 PRO C CA 1
ATOM 1945 C C . PRO C 1 75 ? 7.605 17.286 -4.597 1.00 43.14 72 PRO C C 1
ATOM 1946 O O . PRO C 1 75 ? 8.759 17.689 -4.731 1.00 42.05 72 PRO C O 1
ATOM 1950 N N . ILE C 1 76 ? 6.546 18.086 -4.490 1.00 42.52 73 ILE C N 1
ATOM 1951 C CA . ILE C 1 76 ? 6.654 19.550 -4.524 1.00 42.39 73 ILE C CA 1
ATOM 1952 C C . ILE C 1 76 ? 7.672 20.071 -3.501 1.00 42.09 73 ILE C C 1
ATOM 1953 O O . ILE C 1 76 ? 8.574 20.842 -3.866 1.00 41.91 73 ILE C O 1
ATOM 1958 N N . HIS C 1 77 ? 7.556 19.610 -2.247 1.00 41.62 74 HIS C N 1
ATOM 1959 C CA . HIS C 1 77 ? 8.420 20.071 -1.163 1.00 41.20 74 HIS C CA 1
ATOM 1960 C C . HIS C 1 77 ? 9.894 19.805 -1.451 1.00 40.99 74 HIS C C 1
ATOM 1961 O O . HIS C 1 77 ? 10.751 20.657 -1.222 1.00 40.84 74 HIS C O 1
ATOM 1968 N N . THR C 1 78 ? 10.183 18.622 -1.973 1.00 40.25 75 THR C N 1
ATOM 1969 C CA . THR C 1 78 ? 11.530 18.286 -2.361 1.00 39.50 75 THR C CA 1
ATOM 1970 C C . THR C 1 78 ? 12.038 19.190 -3.486 1.00 39.24 75 THR C C 1
ATOM 1971 O O . THR C 1 78 ? 13.175 19.635 -3.452 1.00 38.18 75 THR C O 1
ATOM 1975 N N . ARG C 1 79 ? 11.193 19.460 -4.478 1.00 39.11 76 ARG C N 1
ATOM 1976 C CA . ARG C 1 79 ? 11.601 20.287 -5.600 1.00 39.92 76 ARG C CA 1
ATOM 1977 C C . ARG C 1 79 ? 12.109 21.655 -5.106 1.00 39.96 76 ARG C C 1
ATOM 1978 O O . ARG C 1 79 ? 13.123 22.161 -5.603 1.00 39.04 76 ARG C O 1
ATOM 1986 N N . THR C 1 80 ? 11.403 22.224 -4.123 1.00 40.83 77 THR C N 1
ATOM 1987 C CA . THR C 1 80 ? 11.764 23.502 -3.487 1.00 42.05 77 THR C CA 1
ATOM 1988 C C . THR C 1 80 ? 13.073 23.415 -2.719 1.00 42.29 77 THR C C 1
ATOM 1989 O O . THR C 1 80 ? 13.910 24.328 -2.798 1.00 42.71 77 THR C O 1
ATOM 1993 N N . GLN C 1 81 ? 13.247 22.321 -1.986 1.00 41.79 78 GLN C N 1
ATOM 1994 C CA . GLN C 1 81 ? 14.480 22.092 -1.245 1.00 42.78 78 GLN C CA 1
ATOM 1995 C C . GLN C 1 81 ? 15.647 22.020 -2.209 1.00 41.68 78 GLN C C 1
ATOM 1996 O O . GLN C 1 81 ? 16.677 22.623 -1.959 1.00 42.07 78 GLN C O 1
ATOM 2002 N N . ILE C 1 82 ? 15.477 21.303 -3.321 1.00 40.49 79 ILE C N 1
ATOM 2003 C CA . ILE C 1 82 ? 16.553 21.161 -4.301 1.00 39.39 79 ILE C CA 1
ATOM 2004 C C . ILE C 1 82 ? 16.894 22.486 -5.007 1.00 39.07 79 ILE C C 1
ATOM 2005 O O . ILE C 1 82 ? 18.063 22.766 -5.221 1.00 39.16 79 ILE C O 1
ATOM 2010 N N . TRP C 1 83 ? 15.878 23.285 -5.338 1.00 37.76 80 TRP C N 1
ATOM 2011 C CA . TRP C 1 83 ? 16.079 24.628 -5.892 1.00 37.16 80 TRP C CA 1
ATOM 2012 C C . TRP C 1 83 ? 16.959 25.484 -4.955 1.00 37.45 80 TRP C C 1
ATOM 2013 O O . TRP C 1 83 ? 17.936 26.082 -5.395 1.00 36.60 80 TRP C O 1
ATOM 2024 N N . GLY C 1 84 ? 16.673 25.441 -3.652 1.00 37.75 81 GLY C N 1
ATOM 2025 C CA . GLY C 1 84 ? 17.501 26.118 -2.669 1.00 38.03 81 GLY C CA 1
ATOM 2026 C C . GLY C 1 84 ? 18.941 25.628 -2.564 1.00 38.51 81 GLY C C 1
ATOM 2027 O O . GLY C 1 84 ? 19.843 26.453 -2.469 1.00 38.68 81 GLY C O 1
ATOM 2028 N N . ILE C 1 85 ? 19.150 24.304 -2.552 1.00 37.13 82 ILE C N 1
ATOM 2029 C CA . ILE C 1 85 ? 20.475 23.696 -2.549 1.00 37.62 82 ILE C CA 1
ATOM 2030 C C . ILE C 1 85 ? 21.242 24.028 -3.844 1.00 37.64 82 ILE C C 1
ATOM 2031 O O . ILE C 1 85 ? 22.417 24.378 -3.790 1.00 37.56 82 ILE C O 1
ATOM 2036 N N . VAL C 1 86 ? 20.590 23.921 -5.004 1.00 37.20 83 VAL C N 1
ATOM 2037 C CA . VAL C 1 86 ? 21.263 24.254 -6.281 1.00 37.78 83 VAL C CA 1
ATOM 2038 C C . VAL C 1 86 ? 21.679 25.724 -6.302 1.00 38.70 83 VAL C C 1
ATOM 2039 O O . VAL C 1 86 ? 22.817 26.046 -6.655 1.00 38.99 83 VAL C O 1
ATOM 2043 N N . SER C 1 87 ? 20.755 26.605 -5.904 1.00 37.82 84 SER C N 1
ATOM 2044 C CA . SER C 1 87 ? 21.019 28.048 -5.823 1.00 38.00 84 SER C CA 1
ATOM 2045 C C . SER C 1 87 ? 22.263 28.342 -4.989 1.00 37.55 84 SER C C 1
ATOM 2046 O O . SER C 1 87 ? 23.099 29.141 -5.366 1.00 37.16 84 SER C O 1
ATOM 2049 N N . GLU C 1 88 ? 22.335 27.713 -3.829 1.00 38.00 85 GLU C N 1
ATOM 2050 C CA . GLU C 1 88 ? 23.478 27.866 -2.941 1.00 38.17 85 GLU C CA 1
ATOM 2051 C C . GLU C 1 88 ? 24.757 27.268 -3.517 1.00 38.47 85 GLU C C 1
ATOM 2052 O O . GLU C 1 88 ? 25.806 27.910 -3.446 1.00 38.10 85 GLU C O 1
ATOM 2058 N N . LEU C 1 89 ? 24.666 26.074 -4.111 1.00 38.51 86 LEU C N 1
ATOM 2059 C CA . LEU C 1 89 ? 25.822 25.451 -4.802 1.00 39.34 86 LEU C CA 1
ATOM 2060 C C . LEU C 1 89 ? 26.409 26.350 -5.878 1.00 40.80 86 LEU C C 1
ATOM 2061 O O . LEU C 1 89 ? 27.623 26.383 -6.076 1.00 41.08 86 LEU C O 1
ATOM 2066 N N . GLU C 1 90 ? 25.542 27.092 -6.552 1.00 42.15 87 GLU C N 1
ATOM 2067 C CA . GLU C 1 90 ? 25.950 27.988 -7.629 1.00 44.50 87 GLU C CA 1
ATOM 2068 C C . GLU C 1 90 ? 26.781 29.190 -7.164 1.00 44.64 87 GLU C C 1
ATOM 2069 O O . GLU C 1 90 ? 27.526 29.738 -7.956 1.00 45.65 87 GLU C O 1
ATOM 2075 N N . THR C 1 91 ? 26.664 29.563 -5.886 1.00 45.23 88 THR C N 1
ATOM 2076 C CA . THR C 1 91 ? 27.441 30.640 -5.254 1.00 44.99 88 THR C CA 1
ATOM 2077 C C . THR C 1 91 ? 28.825 30.181 -4.768 1.00 46.50 88 THR C C 1
ATOM 2078 O O . THR C 1 91 ? 29.642 30.992 -4.336 1.00 46.24 88 THR C O 1
ATOM 2082 N N . ILE C 1 92 ? 29.076 28.880 -4.817 1.00 47.91 89 ILE C N 1
ATOM 2083 C CA . ILE C 1 92 ? 30.349 28.316 -4.375 1.00 49.32 89 ILE C CA 1
ATOM 2084 C C . ILE C 1 92 ? 31.433 28.633 -5.421 1.00 50.57 89 ILE C C 1
ATOM 2085 O O . ILE C 1 92 ? 31.541 27.957 -6.446 1.00 50.90 89 ILE C O 1
ATOM 2090 N N . LYS C 1 93 ? 32.206 29.688 -5.163 1.00 51.40 90 LYS C N 1
ATOM 2091 C CA . LYS C 1 93 ? 33.287 30.119 -6.064 1.00 52.39 90 LYS C CA 1
ATOM 2092 C C . LYS C 1 93 ? 34.431 30.798 -5.311 1.00 52.63 90 LYS C C 1
ATOM 2093 O O . LYS C 1 93 ? 34.473 30.780 -4.072 1.00 53.45 90 LYS C O 1
ATOM 2099 N N . LYS D 1 9 ? 16.038 29.032 -29.244 1.00 57.41 6 LYS D N 1
ATOM 2100 C CA . LYS D 1 9 ? 16.957 30.143 -28.840 1.00 57.17 6 LYS D CA 1
ATOM 2101 C C . LYS D 1 9 ? 18.398 29.883 -29.292 1.00 56.71 6 LYS D C 1
ATOM 2102 O O . LYS D 1 9 ? 18.630 29.084 -30.212 1.00 57.23 6 LYS D O 1
ATOM 2104 N N . LEU D 1 10 ? 19.362 30.568 -28.674 1.00 55.55 7 LEU D N 1
ATOM 2105 C CA . LEU D 1 10 ? 20.774 30.359 -29.010 1.00 54.43 7 LEU D CA 1
ATOM 2106 C C . LEU D 1 10 ? 21.168 29.005 -28.433 1.00 53.71 7 LEU D C 1
ATOM 2107 O O . LEU D 1 10 ? 21.018 28.769 -27.226 1.00 53.70 7 LEU D O 1
ATOM 2112 N N . SER D 1 11 ? 21.623 28.102 -29.300 1.00 52.44 8 SER D N 1
ATOM 2113 C CA . SER D 1 11 ? 21.831 26.697 -28.915 1.00 51.40 8 SER D CA 1
ATOM 2114 C C . SER D 1 11 ? 23.077 26.501 -28.054 1.00 50.23 8 SER D C 1
ATOM 2115 O O . SER D 1 11 ? 24.037 27.268 -28.174 1.00 49.91 8 SER D O 1
ATOM 2118 N N . PRO D 1 12 ? 23.061 25.474 -27.184 1.00 49.08 9 PRO D N 1
ATOM 2119 C CA . PRO D 1 12 ? 24.239 25.126 -26.411 1.00 48.25 9 PRO D CA 1
ATOM 2120 C C . PRO D 1 12 ? 25.483 25.041 -27.277 1.00 47.40 9 PRO D C 1
ATOM 2121 O O . PRO D 1 12 ? 26.478 25.684 -26.954 1.00 47.34 9 PRO D O 1
ATOM 2125 N N . ALA D 1 13 ? 25.418 24.283 -28.375 1.00 46.03 10 ALA D N 1
ATOM 2126 C CA . ALA D 1 13 ? 26.532 24.166 -29.305 1.00 45.15 10 ALA D CA 1
ATOM 2127 C C . ALA D 1 13 ? 27.000 25.526 -29.836 1.00 44.39 10 ALA D C 1
ATOM 2128 O O . ALA D 1 13 ? 28.197 25.792 -29.858 1.00 44.16 10 ALA D O 1
ATOM 2130 N N . ASP D 1 14 ? 26.057 26.384 -30.247 1.00 43.50 11 ASP D N 1
ATOM 2131 C CA . ASP D 1 14 ? 26.389 27.746 -30.701 1.00 42.48 11 ASP D CA 1
ATOM 2132 C C . ASP D 1 14 ? 27.067 28.554 -29.577 1.00 41.24 11 ASP D C 1
ATOM 2133 O O . ASP D 1 14 ? 27.983 29.336 -29.821 1.00 39.96 11 ASP D O 1
ATOM 2138 N N . LYS D 1 15 ? 26.597 28.354 -28.346 1.00 40.78 12 LYS D N 1
ATOM 2139 C CA . LYS D 1 15 ? 27.218 28.949 -27.172 1.00 39.77 12 LYS D CA 1
ATOM 2140 C C . LYS D 1 15 ? 28.669 28.460 -27.022 1.00 40.93 12 LYS D C 1
ATOM 2141 O O . LYS D 1 15 ? 29.594 29.279 -27.059 1.00 40.65 12 LYS D O 1
ATOM 2147 N N . LEU D 1 16 ? 28.872 27.137 -26.929 1.00 41.59 13 LEU D N 1
ATOM 2148 C CA . LEU D 1 16 ? 30.215 26.542 -26.859 1.00 43.20 13 LEU D CA 1
ATOM 2149 C C . LEU D 1 16 ? 31.140 26.959 -27.987 1.00 42.95 13 LEU D C 1
ATOM 2150 O O . LEU D 1 16 ? 32.336 27.117 -27.773 1.00 43.66 13 LEU D O 1
ATOM 2155 N N . LYS D 1 17 ? 30.587 27.114 -29.187 1.00 42.63 14 LYS D N 1
ATOM 2156 C CA . LYS D 1 17 ? 31.347 27.516 -30.369 1.00 42.15 14 LYS D CA 1
ATOM 2157 C C . LYS D 1 17 ? 31.921 28.928 -30.225 1.00 42.16 14 LYS D C 1
ATOM 2158 O O . LYS D 1 17 ? 33.097 29.159 -30.514 1.00 41.18 14 LYS D O 1
ATOM 2164 N N . ASN D 1 18 ? 31.076 29.857 -29.759 1.00 42.32 15 ASN D N 1
ATOM 2165 C CA . ASN D 1 18 ? 31.454 31.236 -29.455 1.00 42.23 15 ASN D CA 1
ATOM 2166 C C . ASN D 1 18 ? 32.515 31.266 -28.354 1.00 41.51 15 ASN D C 1
ATOM 2167 O O . ASN D 1 18 ? 33.552 31.897 -28.499 1.00 40.31 15 ASN D O 1
ATOM 2172 N N . ILE D 1 19 ? 32.232 30.607 -27.234 1.00 42.06 16 ILE D N 1
ATOM 2173 C CA . ILE D 1 19 ? 33.202 30.501 -26.143 1.00 41.67 16 ILE D CA 1
ATOM 2174 C C . ILE D 1 19 ? 34.575 29.953 -26.606 1.00 42.56 16 ILE D C 1
ATOM 2175 O O . ILE D 1 19 ? 35.605 30.549 -26.283 1.00 43.38 16 ILE D O 1
ATOM 2180 N N . SER D 1 20 ? 34.607 28.852 -27.359 1.00 42.70 17 SER D N 1
ATOM 2181 C CA . SER D 1 20 ? 35.888 28.299 -27.867 1.00 44.31 17 SER D CA 1
ATOM 2182 C C . SER D 1 20 ? 36.670 29.291 -28.732 1.00 44.24 17 SER D C 1
ATOM 2183 O O . SER D 1 20 ? 37.907 29.383 -28.652 1.00 44.48 17 SER D O 1
ATOM 2186 N N . SER D 1 21 ? 35.949 30.013 -29.579 1.00 43.90 18 SER D N 1
ATOM 2187 C CA . SER D 1 21 ? 36.560 30.968 -30.492 1.00 44.15 18 SER D CA 1
ATOM 2188 C C . SER D 1 21 ? 37.169 32.149 -29.714 1.00 44.71 18 SER D C 1
ATOM 2189 O O . SER D 1 21 ? 38.282 32.618 -30.023 1.00 43.27 18 SER D O 1
ATOM 2200 N N . LEU D 1 23 ? 38.281 31.952 -26.613 1.00 44.89 20 LEU D N 1
ATOM 2201 C CA . LEU D 1 23 ? 39.449 31.408 -25.928 1.00 45.14 20 LEU D CA 1
ATOM 2202 C C . LEU D 1 23 ? 40.630 31.346 -26.908 1.00 46.07 20 LEU D C 1
ATOM 2203 O O . LEU D 1 23 ? 41.772 31.636 -26.527 1.00 46.52 20 LEU D O 1
ATOM 2208 N N . GLU D 1 24 ? 40.342 30.975 -28.153 1.00 46.10 21 GLU D N 1
ATOM 2209 C CA . GLU D 1 24 ? 41.333 30.937 -29.226 1.00 47.37 21 GLU D CA 1
ATOM 2210 C C . GLU D 1 24 ? 42.001 32.287 -29.513 1.00 47.30 21 GLU D C 1
ATOM 2211 O O . GLU D 1 24 ? 43.196 32.329 -29.898 1.00 46.92 21 GLU D O 1
ATOM 2217 N N . GLU D 1 25 ? 41.232 33.377 -29.380 1.00 47.10 22 GLU D N 1
ATOM 2218 C CA . GLU D 1 25 ? 41.801 34.729 -29.473 1.00 47.31 22 GLU D CA 1
ATOM 2219 C C . GLU D 1 25 ? 42.946 34.874 -28.450 1.00 46.52 22 GLU D C 1
ATOM 2220 O O . GLU D 1 25 ? 43.997 35.408 -28.768 1.00 46.29 22 GLU D O 1
ATOM 2226 N N . ILE D 1 26 ? 42.748 34.367 -27.234 1.00 46.28 23 ILE D N 1
ATOM 2227 C CA . ILE D 1 26 ? 43.769 34.500 -26.180 1.00 45.81 23 ILE D CA 1
ATOM 2228 C C . ILE D 1 26 ? 44.979 33.613 -26.482 1.00 46.32 23 ILE D C 1
ATOM 2229 O O . ILE D 1 26 ? 46.115 34.053 -26.346 1.00 46.78 23 ILE D O 1
ATOM 2234 N N . VAL D 1 27 ? 44.711 32.382 -26.922 1.00 46.18 24 VAL D N 1
ATOM 2235 C CA . VAL D 1 27 ? 45.723 31.408 -27.294 1.00 46.90 24 VAL D CA 1
ATOM 2236 C C . VAL D 1 27 ? 46.684 31.959 -28.366 1.00 46.90 24 VAL D C 1
ATOM 2237 O O . VAL D 1 27 ? 47.904 31.695 -28.328 1.00 46.31 24 VAL D O 1
ATOM 2241 N N . GLU D 1 28 ? 46.133 32.753 -29.281 1.00 46.48 25 GLU D N 1
ATOM 2242 C CA . GLU D 1 28 ? 46.885 33.340 -30.390 1.00 46.69 25 GLU D CA 1
ATOM 2243 C C . GLU D 1 28 ? 47.487 34.721 -30.109 1.00 46.46 25 GLU D C 1
ATOM 2244 O O . GLU D 1 28 ? 48.223 35.266 -30.950 1.00 46.55 25 GLU D O 1
ATOM 2250 N N . ASP D 1 29 ? 47.155 35.288 -28.947 1.00 46.75 26 ASP D N 1
ATOM 2251 C CA . ASP D 1 29 ? 47.583 36.635 -28.584 1.00 46.86 26 ASP D CA 1
ATOM 2252 C C . ASP D 1 29 ? 49.041 36.672 -28.104 1.00 46.90 26 ASP D C 1
ATOM 2253 O O . ASP D 1 29 ? 49.363 36.266 -26.983 1.00 47.33 26 ASP D O 1
ATOM 2258 N N . THR D 1 30 ? 49.885 37.204 -28.975 1.00 46.45 27 THR D N 1
ATOM 2259 C CA . THR D 1 30 ? 51.335 37.302 -28.806 1.00 46.47 27 THR D CA 1
ATOM 2260 C C . THR D 1 30 ? 51.774 38.137 -27.600 1.00 46.79 27 THR D C 1
ATOM 2261 O O . THR D 1 30 ? 52.847 37.898 -27.016 1.00 46.85 27 THR D O 1
ATOM 2265 N N . THR D 1 31 ? 50.938 39.109 -27.243 1.00 47.13 28 THR D N 1
ATOM 2266 C CA . THR D 1 31 ? 51.238 40.058 -26.181 1.00 47.42 28 THR D CA 1
ATOM 2267 C C . THR D 1 31 ? 51.015 39.446 -24.798 1.00 47.57 28 THR D C 1
ATOM 2268 O O . THR D 1 31 ? 51.380 40.039 -23.790 1.00 47.87 28 THR D O 1
ATOM 2272 N N . VAL D 1 32 ? 50.430 38.250 -24.767 1.00 47.32 29 VAL D N 1
ATOM 2273 C CA . VAL D 1 32 ? 49.992 37.612 -23.531 1.00 46.59 29 VAL D CA 1
ATOM 2274 C C . VAL D 1 32 ? 51.030 36.609 -23.012 1.00 46.77 29 VAL D C 1
ATOM 2275 O O . VAL D 1 32 ? 51.542 35.789 -23.785 1.00 46.34 29 VAL D O 1
ATOM 2279 N N . PRO D 1 33 ? 51.345 36.658 -21.702 1.00 46.40 30 PRO D N 1
ATOM 2280 C CA . PRO D 1 33 ? 52.319 35.684 -21.191 1.00 47.10 30 PRO D CA 1
ATOM 2281 C C . PRO D 1 33 ? 51.980 34.224 -21.543 1.00 47.73 30 PRO D C 1
ATOM 2282 O O . PRO D 1 33 ? 50.801 33.852 -21.606 1.00 48.32 30 PRO D O 1
ATOM 2286 N N . ARG D 1 34 ? 53.024 33.427 -21.748 1.00 47.73 31 ARG D N 1
ATOM 2287 C CA . ARG D 1 34 ? 52.913 32.073 -22.305 1.00 48.13 31 ARG D CA 1
ATOM 2288 C C . ARG D 1 34 ? 52.007 31.149 -21.486 1.00 47.13 31 ARG D C 1
ATOM 2289 O O . ARG D 1 34 ? 51.239 30.386 -22.047 1.00 46.16 31 ARG D O 1
ATOM 2297 N N . ASN D 1 35 ? 52.122 31.207 -20.162 1.00 46.85 32 ASN D N 1
ATOM 2298 C CA . ASN D 1 35 ? 51.291 30.382 -19.289 1.00 46.73 32 ASN D CA 1
ATOM 2299 C C . ASN D 1 35 ? 49.802 30.759 -19.321 1.00 46.70 32 ASN D C 1
ATOM 2300 O O . ASN D 1 35 ? 48.945 29.910 -19.056 1.00 46.62 32 ASN D O 1
ATOM 2305 N N . ILE D 1 36 ? 49.498 32.016 -19.645 1.00 45.97 33 ILE D N 1
ATOM 2306 C CA . ILE D 1 36 ? 48.089 32.464 -19.681 1.00 45.81 33 ILE D CA 1
ATOM 2307 C C . ILE D 1 36 ? 47.431 31.971 -20.969 1.00 45.74 33 ILE D C 1
ATOM 2308 O O . ILE D 1 36 ? 46.337 31.413 -20.934 1.00 46.43 33 ILE D O 1
ATOM 2313 N N . ARG D 1 37 ? 48.133 32.138 -22.087 1.00 45.68 34 ARG D N 1
ATOM 2314 C CA . ARG D 1 37 ? 47.801 31.486 -23.348 1.00 45.19 34 ARG D CA 1
ATOM 2315 C C . ARG D 1 37 ? 47.534 29.966 -23.217 1.00 45.14 34 ARG D C 1
ATOM 2316 O O . ARG D 1 37 ? 46.536 29.449 -23.726 1.00 45.72 34 ARG D O 1
ATOM 2324 N N . ALA D 1 38 ? 48.439 29.255 -22.563 1.00 44.36 35 ALA D N 1
ATOM 2325 C CA . ALA D 1 38 ? 48.299 27.815 -22.324 1.00 43.85 35 ALA D CA 1
ATOM 2326 C C . ALA D 1 38 ? 47.058 27.445 -21.494 1.00 43.59 35 ALA D C 1
ATOM 2327 O O . ALA D 1 38 ? 46.401 26.441 -21.780 1.00 42.86 35 ALA D O 1
ATOM 2329 N N . ALA D 1 39 ? 46.762 28.242 -20.462 1.00 42.80 36 ALA D N 1
ATOM 2330 C CA . ALA D 1 39 ? 45.565 28.061 -19.622 1.00 42.98 36 ALA D CA 1
ATOM 2331 C C . ALA D 1 39 ? 44.270 28.234 -20.407 1.00 43.19 36 ALA D C 1
ATOM 2332 O O . ALA D 1 39 ? 43.281 27.540 -20.139 1.00 42.48 36 ALA D O 1
ATOM 2334 N N . ALA D 1 40 ? 44.287 29.183 -21.350 1.00 43.66 37 ALA D N 1
ATOM 2335 C CA . ALA D 1 40 ? 43.187 29.407 -22.290 1.00 44.32 37 ALA D CA 1
ATOM 2336 C C . ALA D 1 40 ? 43.040 28.203 -23.198 1.00 44.69 37 ALA D C 1
ATOM 2337 O O . ALA D 1 40 ? 41.929 27.808 -23.561 1.00 45.13 37 ALA D O 1
ATOM 2339 N N . ASP D 1 41 ? 44.167 27.603 -23.572 1.00 44.47 38 ASP D N 1
ATOM 2340 C CA . ASP D 1 41 ? 44.099 26.451 -24.445 1.00 44.81 38 ASP D CA 1
ATOM 2341 C C . ASP D 1 41 ? 43.528 25.284 -23.647 1.00 44.12 38 ASP D C 1
ATOM 2342 O O . ASP D 1 41 ? 42.681 24.539 -24.137 1.00 43.74 38 ASP D O 1
ATOM 2347 N N . ASN D 1 42 ? 43.987 25.148 -22.406 1.00 43.74 39 ASN D N 1
ATOM 2348 C CA . ASN D 1 42 ? 43.478 24.116 -21.504 1.00 42.77 39 ASN D CA 1
ATOM 2349 C C . ASN D 1 42 ? 41.951 24.245 -21.304 1.00 41.94 39 ASN D C 1
ATOM 2350 O O . ASN D 1 42 ? 41.223 23.271 -21.438 1.00 41.37 39 ASN D O 1
ATOM 2355 N N . ALA D 1 43 ? 41.474 25.447 -20.978 1.00 41.75 40 ALA D N 1
ATOM 2356 C CA . ALA D 1 43 ? 40.031 25.685 -20.848 1.00 41.19 40 ALA D CA 1
ATOM 2357 C C . ALA D 1 43 ? 39.299 25.233 -22.122 1.00 41.37 40 ALA D C 1
ATOM 2358 O O . ALA D 1 43 ? 38.300 24.505 -22.044 1.00 41.39 40 ALA D O 1
ATOM 2360 N N . LYS D 1 44 ? 39.809 25.666 -23.278 1.00 40.71 41 LYS D N 1
ATOM 2361 C CA . LYS D 1 44 ? 39.238 25.304 -24.563 1.00 42.80 41 LYS D CA 1
ATOM 2362 C C . LYS D 1 44 ? 39.119 23.782 -24.700 1.00 42.48 41 LYS D C 1
ATOM 2363 O O . LYS D 1 44 ? 38.059 23.279 -25.049 1.00 42.22 41 LYS D O 1
ATOM 2369 N N . ASN D 1 45 ? 40.199 23.059 -24.398 1.00 42.98 42 ASN D N 1
ATOM 2370 C CA . ASN D 1 45 ? 40.185 21.613 -24.522 1.00 43.28 42 ASN D CA 1
ATOM 2371 C C . ASN D 1 45 ? 39.150 20.981 -23.593 1.00 43.15 42 ASN D C 1
ATOM 2372 O O . ASN D 1 45 ? 38.403 20.085 -24.012 1.00 42.63 42 ASN D O 1
ATOM 2377 N N . ALA D 1 46 ? 39.087 21.471 -22.349 1.00 42.67 43 ALA D N 1
ATOM 2378 C CA . ALA D 1 46 ? 38.128 20.981 -21.352 1.00 43.18 43 ALA D CA 1
ATOM 2379 C C . ALA D 1 46 ? 36.690 20.984 -21.867 1.00 43.78 43 ALA D C 1
ATOM 2380 O O . ALA D 1 46 ? 35.893 20.116 -21.518 1.00 43.28 43 ALA D O 1
ATOM 2382 N N . LEU D 1 47 ? 36.366 21.977 -22.690 1.00 45.17 44 LEU D N 1
ATOM 2383 C CA . LEU D 1 47 ? 35.021 22.120 -23.241 1.00 46.72 44 LEU D CA 1
ATOM 2384 C C . LEU D 1 47 ? 34.612 21.021 -24.227 1.00 47.80 44 LEU D C 1
ATOM 2385 O O . LEU D 1 47 ? 33.435 20.906 -24.552 1.00 47.80 44 LEU D O 1
ATOM 2390 N N . HIS D 1 48 ? 35.577 20.211 -24.670 1.00 49.92 45 HIS D N 1
ATOM 2391 C CA . HIS D 1 48 ? 35.358 19.158 -25.686 1.00 51.28 45 HIS D CA 1
ATOM 2392 C C . HIS D 1 48 ? 35.041 17.743 -25.176 1.00 51.17 45 HIS D C 1
ATOM 2393 O O . HIS D 1 48 ? 34.338 16.989 -25.855 1.00 51.09 45 HIS D O 1
ATOM 2400 N N . ASN D 1 49 ? 35.561 17.377 -24.006 1.00 51.15 46 ASN D N 1
ATOM 2401 C CA . ASN D 1 49 ? 35.502 15.978 -23.541 1.00 51.35 46 ASN D CA 1
ATOM 2402 C C . ASN D 1 49 ? 34.098 15.435 -23.273 1.00 51.16 46 ASN D C 1
ATOM 2403 O O . ASN D 1 49 ? 33.563 15.543 -22.164 1.00 51.04 46 ASN D O 1
ATOM 2408 N N . GLU D 1 50 ? 33.539 14.819 -24.313 1.00 50.96 47 GLU D N 1
ATOM 2409 C CA . GLU D 1 50 ? 32.144 14.384 -24.355 1.00 50.65 47 GLU D CA 1
ATOM 2410 C C . GLU D 1 50 ? 31.821 13.234 -23.392 1.00 49.99 47 GLU D C 1
ATOM 2411 O O . GLU D 1 50 ? 30.708 12.699 -23.407 1.00 49.94 47 GLU D O 1
ATOM 2417 N N . GLU D 1 51 ? 32.795 12.864 -22.560 1.00 49.03 48 GLU D N 1
ATOM 2418 C CA . GLU D 1 51 ? 32.546 11.966 -21.440 1.00 48.29 48 GLU D CA 1
ATOM 2419 C C . GLU D 1 51 ? 31.706 12.692 -20.392 1.00 47.69 48 GLU D C 1
ATOM 2420 O O . GLU D 1 51 ? 30.754 12.125 -19.845 1.00 47.79 48 GLU D O 1
ATOM 2426 N N . GLN D 1 52 ? 32.056 13.954 -20.141 1.00 46.80 49 GLN D N 1
ATOM 2427 C CA . GLN D 1 52 ? 31.410 14.770 -19.114 1.00 45.83 49 GLN D CA 1
ATOM 2428 C C . GLN D 1 52 ? 30.181 15.497 -19.651 1.00 44.85 49 GLN D C 1
ATOM 2429 O O . GLN D 1 52 ? 30.157 15.948 -20.800 1.00 44.61 49 GLN D O 1
ATOM 2435 N N . GLU D 1 53 ? 29.159 15.590 -18.806 1.00 43.87 50 GLU D N 1
ATOM 2436 C CA . GLU D 1 53 ? 27.942 16.321 -19.123 1.00 43.04 50 GLU D CA 1
ATOM 2437 C C . GLU D 1 53 ? 28.219 17.825 -19.055 1.00 42.38 50 GLU D C 1
ATOM 2438 O O . GLU D 1 53 ? 29.191 18.260 -18.426 1.00 41.93 50 GLU D O 1
ATOM 2444 N N . LEU D 1 54 ? 27.354 18.608 -19.692 1.00 41.64 51 LEU D N 1
ATOM 2445 C CA . LEU D 1 54 ? 27.606 20.032 -19.945 1.00 41.15 51 LEU D CA 1
ATOM 2446 C C . LEU D 1 54 ? 28.109 20.872 -18.775 1.00 40.22 51 LEU D C 1
ATOM 2447 O O . LEU D 1 54 ? 29.083 21.606 -18.924 1.00 39.39 51 LEU D O 1
ATOM 2452 N N . ILE D 1 55 ? 27.456 20.780 -17.622 1.00 39.71 52 ILE D N 1
ATOM 2453 C CA . ILE D 1 55 ? 27.788 21.712 -16.558 1.00 40.17 52 ILE D CA 1
ATOM 2454 C C . ILE D 1 55 ? 29.080 21.373 -15.837 1.00 39.29 52 ILE D C 1
ATOM 2455 O O . ILE D 1 55 ? 29.721 22.253 -15.310 1.00 38.75 52 ILE D O 1
ATOM 2460 N N . VAL D 1 56 ? 29.462 20.096 -15.847 1.00 38.98 53 VAL D N 1
ATOM 2461 C CA . VAL D 1 56 ? 30.786 19.693 -15.381 1.00 38.36 53 VAL D CA 1
ATOM 2462 C C . VAL D 1 56 ? 31.858 20.197 -16.368 1.00 38.47 53 VAL D C 1
ATOM 2463 O O . VAL D 1 56 ? 32.859 20.790 -15.950 1.00 37.44 53 VAL D O 1
ATOM 2467 N N . ARG D 1 57 ? 31.626 19.996 -17.665 1.00 38.07 54 ARG D N 1
ATOM 2468 C CA . ARG D 1 57 ? 32.582 20.429 -18.693 1.00 39.42 54 ARG D CA 1
ATOM 2469 C C . ARG D 1 57 ? 32.853 21.932 -18.617 1.00 39.42 54 ARG D C 1
ATOM 2470 O O . ARG D 1 57 ? 34.000 22.374 -18.726 1.00 40.19 54 ARG D O 1
ATOM 2478 N N . SER D 1 58 ? 31.788 22.698 -18.420 1.00 39.02 55 SER D N 1
ATOM 2479 C CA . SER D 1 58 ? 31.862 24.158 -18.333 1.00 39.04 55 SER D CA 1
ATOM 2480 C C . SER D 1 58 ? 32.606 24.563 -17.094 1.00 38.97 55 SER D C 1
ATOM 2481 O O . SER D 1 58 ? 33.470 25.453 -17.130 1.00 39.10 55 SER D O 1
ATOM 2484 N N . ALA D 1 59 ? 32.248 23.910 -15.988 1.00 38.53 56 ALA D N 1
ATOM 2485 C CA . ALA D 1 59 ? 32.878 24.155 -14.687 1.00 37.68 56 ALA D CA 1
ATOM 2486 C C . ALA D 1 59 ? 34.379 23.876 -14.726 1.00 37.82 56 ALA D C 1
ATOM 2487 O O . ALA D 1 59 ? 35.174 24.568 -14.064 1.00 36.80 56 ALA D O 1
ATOM 2489 N N . THR D 1 60 ? 34.753 22.867 -15.505 1.00 37.60 57 THR D N 1
ATOM 2490 C CA . THR D 1 60 ? 36.151 22.502 -15.691 1.00 38.95 57 THR D CA 1
ATOM 2491 C C . THR D 1 60 ? 36.920 23.605 -16.424 1.00 39.55 57 THR D C 1
ATOM 2492 O O . THR D 1 60 ? 37.995 24.020 -15.981 1.00 39.84 57 THR D O 1
ATOM 2496 N N . ALA D 1 61 ? 36.369 24.077 -17.531 1.00 39.85 58 ALA D N 1
ATOM 2497 C CA . ALA D 1 61 ? 36.934 25.230 -18.242 1.00 40.58 58 ALA D CA 1
ATOM 2498 C C . ALA D 1 61 ? 37.029 26.480 -17.347 1.00 40.74 58 ALA D C 1
ATOM 2499 O O . ALA D 1 61 ? 38.065 27.135 -17.310 1.00 41.11 58 ALA D O 1
ATOM 2501 N N . ILE D 1 62 ? 35.968 26.786 -16.599 1.00 40.66 59 ILE D N 1
ATOM 2502 C CA . ILE D 1 62 ? 35.998 27.907 -15.642 1.00 40.15 59 ILE D CA 1
ATOM 2503 C C . ILE D 1 62 ? 37.163 27.794 -14.661 1.00 40.63 59 ILE D C 1
ATOM 2504 O O . ILE D 1 62 ? 37.850 28.783 -14.356 1.00 40.76 59 ILE D O 1
ATOM 2509 N N . GLN D 1 63 ? 37.388 26.578 -14.175 1.00 40.96 60 GLN D N 1
ATOM 2510 C CA . GLN D 1 63 ? 38.434 26.306 -13.205 1.00 41.43 60 GLN D CA 1
ATOM 2511 C C . GLN D 1 63 ? 39.820 26.763 -13.669 1.00 40.67 60 GLN D C 1
ATOM 2512 O O . GLN D 1 63 ? 40.549 27.420 -12.926 1.00 40.61 60 GLN D O 1
ATOM 2518 N N . TYR D 1 64 ? 40.184 26.375 -14.883 1.00 40.07 61 TYR D N 1
ATOM 2519 C CA . TYR D 1 64 ? 41.431 26.786 -15.510 1.00 40.01 61 TYR D CA 1
ATOM 2520 C C . TYR D 1 64 ? 41.579 28.295 -15.596 1.00 39.80 61 TYR D C 1
ATOM 2521 O O . TYR D 1 64 ? 42.670 28.841 -15.371 1.00 39.73 61 TYR D O 1
ATOM 2530 N N . LEU D 1 65 ? 40.479 28.964 -15.926 1.00 39.40 62 LEU D N 1
ATOM 2531 C CA . LEU D 1 65 ? 40.471 30.411 -16.059 1.00 39.86 62 LEU D CA 1
ATOM 2532 C C . LEU D 1 65 ? 40.535 31.116 -14.721 1.00 40.37 62 LEU D C 1
ATOM 2533 O O . LEU D 1 65 ? 41.181 32.154 -14.612 1.00 40.39 62 LEU D O 1
ATOM 2538 N N . ASP D 1 66 ? 39.853 30.562 -13.715 1.00 41.24 63 ASP D N 1
ATOM 2539 C CA . ASP D 1 66 ? 39.867 31.145 -12.356 1.00 43.20 63 ASP D CA 1
ATOM 2540 C C . ASP D 1 66 ? 41.254 31.056 -11.739 1.00 43.85 63 ASP D C 1
ATOM 2541 O O . ASP D 1 66 ? 41.725 32.012 -11.111 1.00 43.68 63 ASP D O 1
ATOM 2546 N N . ASP D 1 67 ? 41.905 29.915 -11.952 1.00 44.34 64 ASP D N 1
ATOM 2547 C CA . ASP D 1 67 ? 43.257 29.688 -11.461 1.00 46.00 64 ASP D CA 1
ATOM 2548 C C . ASP D 1 67 ? 44.295 30.620 -12.125 1.00 46.29 64 ASP D C 1
ATOM 2549 O O . ASP D 1 67 ? 45.302 30.963 -11.503 1.00 47.18 64 ASP D O 1
ATOM 2554 N N . ILE D 1 68 ? 44.051 31.026 -13.371 1.00 46.12 65 ILE D N 1
ATOM 2555 C CA . ILE D 1 68 ? 44.985 31.904 -14.107 1.00 46.33 65 ILE D CA 1
ATOM 2556 C C . ILE D 1 68 ? 44.727 33.406 -13.857 1.00 46.24 65 ILE D C 1
ATOM 2557 O O . ILE D 1 68 ? 45.631 34.249 -13.988 1.00 45.63 65 ILE D O 1
ATOM 2562 N N . SER D 1 69 ? 43.489 33.710 -13.478 1.00 46.01 66 SER D N 1
ATOM 2563 C CA . SER D 1 69 ? 43.071 35.058 -13.102 1.00 45.78 66 SER D CA 1
ATOM 2564 C C . SER D 1 69 ? 43.906 35.578 -11.937 1.00 44.22 66 SER D C 1
ATOM 2565 O O . SER D 1 69 ? 43.773 36.730 -11.525 1.00 43.90 66 SER D O 1
ATOM 2568 N N . GLU D 1 70 ? 44.773 34.727 -11.401 1.00 42.83 67 GLU D N 1
ATOM 2569 C CA . GLU D 1 70 ? 45.597 35.136 -10.268 1.00 40.70 67 GLU D CA 1
ATOM 2570 C C . GLU D 1 70 ? 47.043 35.446 -10.651 1.00 38.51 67 GLU D C 1
ATOM 2571 O O . G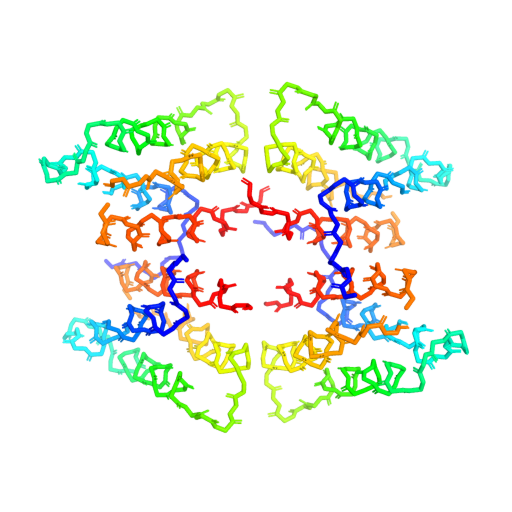LU D 1 70 ? 47.864 35.810 -9.794 1.00 38.24 67 GLU D O 1
ATOM 2577 N N . ASP D 1 71 ? 47.348 35.319 -11.938 1.00 36.02 68 ASP D N 1
ATOM 2578 C CA . ASP D 1 71 ? 48.679 35.593 -12.443 1.00 33.91 68 ASP D CA 1
ATOM 2579 C C . ASP D 1 71 ? 49.011 37.082 -12.273 1.00 32.32 68 ASP D C 1
ATOM 2580 O O . ASP D 1 71 ? 48.214 37.945 -12.653 1.00 31.33 68 ASP D O 1
ATOM 2585 N N . PRO D 1 72 ? 50.197 37.385 -11.721 1.00 30.27 69 PRO D N 1
ATOM 2586 C CA . PRO D 1 72 ? 50.591 38.778 -11.511 1.00 29.81 69 PRO D CA 1
ATOM 2587 C C . PRO D 1 72 ? 50.919 39.531 -12.815 1.00 29.46 69 PRO D C 1
ATOM 2588 O O . PRO D 1 72 ? 50.985 40.765 -12.818 1.00 29.16 69 PRO D O 1
ATOM 2592 N N . ASN D 1 73 ? 51.110 38.797 -13.909 1.00 29.02 70 ASN D N 1
ATOM 2593 C CA . ASN D 1 73 ? 51.390 39.418 -15.194 1.00 29.12 70 ASN D CA 1
ATOM 2594 C C . ASN D 1 73 ? 50.184 39.448 -16.129 1.00 29.68 70 ASN D C 1
ATOM 2595 O O . ASN D 1 73 ? 50.320 39.751 -17.302 1.00 29.73 70 ASN D O 1
ATOM 2608 N N . PRO D 1 75 ? 47.466 40.662 -18.302 1.00 32.19 72 PRO D N 1
ATOM 2609 C CA . PRO D 1 75 ? 47.143 41.941 -18.951 1.00 32.70 72 PRO D CA 1
ATOM 2610 C C . PRO D 1 75 ? 45.675 42.384 -18.806 1.00 32.89 72 PRO D C 1
ATOM 2611 O O . PRO D 1 75 ? 44.759 41.561 -18.766 1.00 32.41 72 PRO D O 1
ATOM 2615 N N . ILE D 1 76 ? 45.488 43.700 -18.752 1.00 33.85 73 ILE D N 1
ATOM 2616 C CA . ILE D 1 76 ? 44.185 44.358 -18.683 1.00 34.71 73 ILE D CA 1
ATOM 2617 C C . ILE D 1 76 ? 43.159 43.785 -19.659 1.00 34.54 73 ILE D C 1
ATOM 2618 O O . ILE D 1 76 ? 42.054 43.371 -19.255 1.00 34.48 73 ILE D O 1
ATOM 2623 N N . HIS D 1 77 ? 43.521 43.778 -20.939 1.00 34.70 74 HIS D N 1
ATOM 2624 C CA . HIS D 1 77 ? 42.611 43.372 -22.000 1.00 34.94 74 HIS D CA 1
ATOM 2625 C C . HIS D 1 77 ? 42.264 41.901 -21.880 1.00 34.20 74 HIS D C 1
ATOM 2626 O O . HIS D 1 77 ? 41.112 41.513 -22.084 1.00 33.69 74 HIS D O 1
ATOM 2633 N N . THR D 1 78 ? 43.250 41.094 -21.479 1.00 33.91 75 THR D N 1
ATOM 2634 C CA . THR D 1 78 ? 43.049 39.664 -21.321 1.00 33.87 75 THR D CA 1
ATOM 2635 C C . THR D 1 78 ? 42.098 39.357 -20.135 1.00 34.52 75 THR D C 1
ATOM 2636 O O . THR D 1 78 ? 41.239 38.481 -20.231 1.00 33.85 75 THR D O 1
ATOM 2640 N N . ARG D 1 79 ? 42.240 40.107 -19.038 1.00 34.95 76 ARG D N 1
ATOM 2641 C CA . ARG D 1 79 ? 41.355 39.943 -17.885 1.00 36.00 76 ARG D CA 1
ATOM 2642 C C . ARG D 1 79 ? 39.917 40.171 -18.333 1.00 36.02 76 ARG D C 1
ATOM 2643 O O . ARG D 1 79 ? 39.009 39.415 -17.980 1.00 35.36 76 ARG D O 1
ATOM 2651 N N . THR D 1 80 ? 39.736 41.210 -19.136 1.00 36.19 77 THR D N 1
ATOM 2652 C CA . THR D 1 80 ? 38.426 41.582 -19.635 1.00 36.96 77 THR D CA 1
ATOM 2653 C C . THR D 1 80 ? 37.836 40.485 -20.543 1.00 37.03 77 THR D C 1
ATOM 2654 O O . THR D 1 80 ? 36.669 40.132 -20.417 1.00 37.54 77 THR D O 1
ATOM 2658 N N . GLN D 1 81 ? 38.655 39.939 -21.432 1.00 36.87 78 GLN D N 1
ATOM 2659 C CA . GLN D 1 81 ? 38.242 38.857 -22.301 1.00 36.73 78 GLN D CA 1
ATOM 2660 C C . GLN D 1 81 ? 37.838 37.605 -21.504 1.00 36.88 78 GLN D C 1
ATOM 2661 O O . GLN D 1 81 ? 36.786 37.010 -21.766 1.00 36.51 78 GLN D O 1
ATOM 2667 N N . ILE D 1 82 ? 38.681 37.218 -20.539 1.00 35.77 79 ILE D N 1
ATOM 2668 C CA . ILE D 1 82 ? 38.412 36.083 -19.682 1.00 37.06 79 ILE D CA 1
ATOM 2669 C C . ILE D 1 82 ? 37.122 36.283 -18.862 1.00 37.33 79 ILE D C 1
ATOM 2670 O O . ILE D 1 82 ? 36.368 35.338 -18.640 1.00 37.59 79 ILE D O 1
ATOM 2675 N N . TRP D 1 83 ? 36.865 37.511 -18.421 1.00 38.27 80 TRP D N 1
ATOM 2676 C CA . TRP D 1 83 ? 35.622 37.782 -17.661 1.00 38.34 80 TRP D CA 1
ATOM 2677 C C . TRP D 1 83 ? 34.404 37.528 -18.561 1.00 38.65 80 TRP D C 1
ATOM 2678 O O . TRP D 1 83 ? 33.437 36.904 -18.124 1.00 39.65 80 TRP D O 1
ATOM 2689 N N . GLY D 1 84 ? 34.479 37.944 -19.828 1.00 39.11 81 GLY D N 1
ATOM 2690 C CA . GLY D 1 84 ? 33.433 37.631 -20.827 1.00 38.37 81 GLY D CA 1
ATOM 2691 C C . GLY D 1 84 ? 33.175 36.138 -21.038 1.00 38.30 81 GLY D C 1
ATOM 2692 O O . GLY D 1 84 ? 32.022 35.682 -21.010 1.00 38.41 81 GLY D O 1
ATOM 2693 N N . ILE D 1 85 ? 34.249 35.390 -21.272 1.00 37.92 82 ILE D N 1
ATOM 2694 C CA . ILE D 1 85 ? 34.244 33.918 -21.393 1.00 37.20 82 ILE D CA 1
ATOM 2695 C C . ILE D 1 85 ? 33.617 33.194 -20.174 1.00 37.94 82 ILE D C 1
ATOM 2696 O O . ILE D 1 85 ? 32.723 32.345 -20.335 1.00 37.09 82 ILE D O 1
ATOM 2701 N N . VAL D 1 86 ? 34.113 33.510 -18.977 1.00 37.82 83 VAL D N 1
ATOM 2702 C CA . VAL D 1 86 ? 33.566 32.944 -17.737 1.00 39.05 83 VAL D CA 1
ATOM 2703 C C . VAL D 1 86 ? 32.107 33.285 -17.565 1.00 39.59 83 VAL D C 1
ATOM 2704 O O . VAL D 1 86 ? 31.287 32.391 -17.282 1.00 41.61 83 VAL D O 1
ATOM 2708 N N . SER D 1 87 ? 31.774 34.560 -17.724 1.00 39.50 84 SER D N 1
ATOM 2709 C CA . SER D 1 87 ? 30.365 34.980 -17.658 1.00 39.75 84 SER D CA 1
ATOM 2710 C C . SER D 1 87 ? 29.481 34.124 -18.564 1.00 39.46 84 SER D C 1
ATOM 2711 O O . SER D 1 87 ? 28.435 33.666 -18.147 1.00 40.38 84 SER D O 1
ATOM 2714 N N . GLU D 1 88 ? 29.911 33.903 -19.799 1.00 38.59 85 GLU D N 1
ATOM 2715 C CA . GLU D 1 88 ? 29.160 33.071 -20.740 1.00 39.08 85 GLU D CA 1
ATOM 2716 C C . GLU D 1 88 ? 29.129 31.607 -20.308 1.00 39.39 85 GLU D C 1
ATOM 2717 O O . GLU D 1 88 ? 28.098 30.971 -20.367 1.00 40.45 85 GLU D O 1
ATOM 2723 N N . LEU D 1 89 ? 30.260 31.071 -19.870 1.00 40.68 86 LEU D N 1
ATOM 2724 C CA . LEU D 1 89 ? 30.306 29.686 -19.393 1.00 41.16 86 LEU D CA 1
ATOM 2725 C C . LEU D 1 89 ? 29.315 29.434 -18.270 1.00 42.86 86 LEU D C 1
ATOM 2726 O O . LEU D 1 89 ? 28.758 28.334 -18.151 1.00 42.83 86 LEU D O 1
ATOM 2731 N N . GLU D 1 90 ? 29.081 30.445 -17.445 1.00 43.90 87 GLU D N 1
ATOM 2732 C CA . GLU D 1 90 ? 28.179 30.260 -16.306 1.00 46.16 87 GLU D CA 1
ATOM 2733 C C . GLU D 1 90 ? 26.711 30.214 -16.697 1.00 46.90 87 GLU D C 1
ATOM 2734 O O . GLU D 1 90 ? 25.855 29.939 -15.850 1.00 46.97 87 GLU D O 1
ATOM 2740 N N . THR D 1 91 ? 26.427 30.441 -17.984 1.00 47.57 88 THR D N 1
ATOM 2741 C CA . THR D 1 91 ? 25.054 30.375 -18.490 1.00 48.59 88 THR D CA 1
ATOM 2742 C C . THR D 1 91 ? 24.723 28.996 -19.074 1.00 50.05 88 THR D C 1
ATOM 2743 O O . THR D 1 91 ? 23.561 28.702 -19.359 1.00 50.58 88 THR D O 1
ATOM 2747 N N . ILE D 1 92 ? 25.743 28.167 -19.263 1.00 51.19 89 ILE D N 1
ATOM 2748 C CA . ILE D 1 92 ? 25.545 26.808 -19.752 1.00 52.62 89 ILE D CA 1
ATOM 2749 C C . ILE D 1 92 ? 24.964 25.993 -18.601 1.00 53.52 89 ILE D C 1
ATOM 2750 O O . ILE D 1 92 ? 25.652 25.672 -17.636 1.00 53.49 89 ILE D O 1
ATOM 2755 N N . LYS D 1 93 ? 23.665 25.726 -18.697 1.00 54.90 90 LYS D N 1
ATOM 2756 C CA . LYS D 1 93 ? 22.907 25.147 -17.587 1.00 55.94 90 LYS D CA 1
ATOM 2757 C C . LYS D 1 93 ? 21.834 24.209 -18.115 1.00 55.89 90 LYS D C 1
ATOM 2758 O O . LYS D 1 93 ? 21.686 24.070 -19.326 1.00 56.08 90 LYS D O 1
#

B-factor: mean 44.42, std 6.64, range [28.18, 73.52]